Protein 7LJO (pdb70)

InterPro domains:
  IPR047805 Cyclic GMP-AMP synthase [NF041078] (6-287)
  IPR048445 Cyclic GMP-AMP synthase DncV-like, nucleotidyltransferase domain [PF21654] (49-127)

Foldseek 3Di:
DDFCQVLLVLLLVQFAQDPVVVVVQVVVVVVLQVLLQVLCVVPPVVWGKDKDWFDCVLLVQWTAFPVSETETEIEIETEAFDPDALLVQLVSSQVSNPPPPQWDWDRDFQWIWIGGVVHYIYTYWYWHHHDDDDLVTFIWTHGNPDGTDGDRRVVLSVVLVVLCVVPVCLSSLLNQVQLLCSLPPDLRFHSQQSSQLCSVQFDDDPPGSLVRNLNSLVSSLVVCVVPVWRARPPDPPRTSCPPPDPVSVVVHSVVSVQLNVLSVVLVVDPDVQSSQVSSCNRSHDSRHDD

Organism: Bacteroides fragilis (NCBI:txid817)

Radius of gyration: 20.42 Å; Cα contacts (8 Å, |Δi|>4): 469; chains: 1; bounding box: 42×39×62 Å

Structure (mmCIF, N/CA/C/O backbone):
data_7LJO
#
_entry.id   7LJO
#
_cell.length_a   63.373
_cell.length_b   69.610
_cell.length_c   92.396
_cell.angle_alpha   90.000
_cell.angle_beta   90.000
_cell.angle_gamma   90.000
#
_symmetry.space_group_name_H-M   'P 21 21 21'
#
loop_
_entity.id
_entity.type
_entity.pdbx_description
1 polymer CD-NTase
2 non-polymer "ADENOSINE-5'-DIPHOSPHATE"
3 non-polymer 'MAGNESIUM ION'
4 water water
#
loop_
_atom_site.group_PDB
_atom_site.id
_atom_site.type_symbol
_atom_site.label_atom_id
_atom_site.label_alt_id
_atom_site.label_comp_id
_atom_site.label_asym_id
_atom_site.label_entity_id
_atom_site.label_seq_id
_atom_site.pdbx_PDB_ins_code
_atom_site.Cartn_x
_atom_site.Cartn_y
_atom_site.Cartn_z
_atom_site.occupancy
_atom_site.B_iso_or_equiv
_atom_site.auth_seq_id
_atom_site.auth_comp_id
_atom_site.auth_asym_id
_atom_site.auth_atom_id
_atom_site.pdbx_PDB_model_num
ATOM 1 N N . MET A 1 2 ? 40.39039 39.38414 58.52830 1.000 35.53762 1 MET A N 1
ATOM 2 C CA . MET A 1 2 ? 40.38816 38.12073 57.79515 1.000 30.72441 1 MET A CA 1
ATOM 3 C C . MET A 1 2 ? 40.84651 38.33025 56.35697 1.000 33.64406 1 MET A C 1
ATOM 4 O O . MET A 1 2 ? 40.62763 39.39235 55.77845 1.000 32.70871 1 MET A O 1
ATOM 9 N N . ALA A 1 3 ? 41.47691 37.30725 55.78546 1.000 31.00620 2 ALA A N 1
ATOM 10 C CA . ALA A 1 3 ? 42.02165 37.41916 54.43910 1.000 27.50202 2 ALA A CA 1
ATOM 11 C C . ALA A 1 3 ? 40.90964 37.56636 53.40679 1.000 28.98972 2 ALA A C 1
ATOM 12 O O . ALA A 1 3 ? 39.87087 36.90446 53.48441 1.000 29.32437 2 ALA A O 1
ATOM 14 N N . ASN A 1 4 ? 41.14792 38.43728 52.42885 1.000 26.72079 3 ASN A N 1
ATOM 15 C CA . ASN A 1 4 ? 40.22034 38.73212 51.34015 1.000 25.67817 3 ASN A CA 1
ATOM 16 C C . ASN A 1 4 ? 40.85498 38.19449 50.06354 1.000 28.67598 3 ASN A C 1
ATOM 17 O O . ASN A 1 4 ? 41.88715 38.70389 49.61807 1.000 25.93385 3 ASN A O 1
ATOM 22 N N . LEU A 1 5 ? 40.24785 37.16261 49.47731 1.000 23.17661 4 LEU A N 1
ATOM 23 C CA . LEU A 1 5 ? 40.83096 36.49497 48.32002 1.000 23.43479 4 LEU A CA 1
ATOM 24 C C . LEU A 1 5 ? 40.08719 36.80255 47.02376 1.000 20.14125 4 LEU A C 1
ATOM 25 O O . LEU A 1 5 ? 40.20513 36.04669 46.05509 1.000 21.06840 4 LEU A O 1
ATOM 30 N N . ASP A 1 6 ? 39.33521 37.90654 46.97494 1.000 22.42279 5 ASP A N 1
ATOM 31 C CA . ASP A 1 6 ? 38.59103 38.22050 45.75755 1.000 23.65335 5 ASP A CA 1
ATOM 32 C C . ASP A 1 6 ? 39.52123 38.39016 44.56285 1.000 20.27361 5 ASP A C 1
ATOM 33 O O . ASP A 1 6 ? 39.23519 37.88724 43.47204 1.000 21.67830 5 ASP A O 1
ATOM 38 N N . THR A 1 7 ? 40.63892 39.09992 44.74686 1.000 22.03086 6 THR A N 1
ATOM 39 C CA . THR A 1 7 ? 41.57051 39.29448 43.63893 1.000 23.10997 6 THR A CA 1
ATOM 40 C C . THR A 1 7 ? 42.13116 37.96364 43.15281 1.000 22.47996 6 THR A C 1
ATOM 41 O O . THR A 1 7 ? 42.23528 37.73019 41.94189 1.000 22.67969 6 THR A O 1
ATOM 45 N N . GLN A 1 8 ? 42.49256 37.07718 44.08412 1.000 21.84849 7 GLN A N 1
ATOM 46 C CA . GLN A 1 8 ? 42.98182 35.75625 43.70082 1.00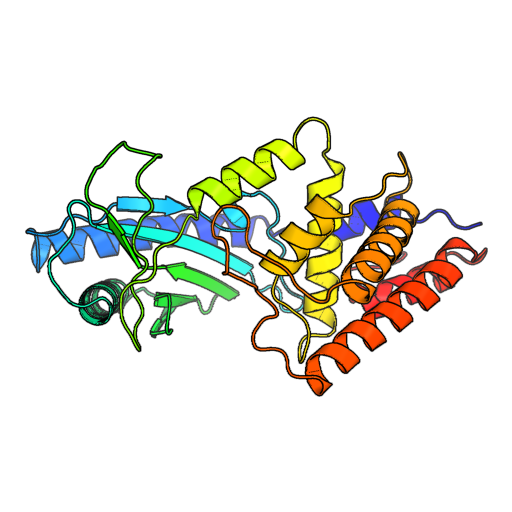0 22.09904 7 GLN A CA 1
ATOM 47 C C . GLN A 1 8 ? 41.92272 34.97782 42.92941 1.000 22.46079 7 GLN A C 1
ATOM 48 O O . GLN A 1 8 ? 42.24826 34.21680 42.01075 1.000 23.20908 7 GLN A O 1
ATOM 54 N N . PHE A 1 9 ? 40.64653 35.15404 43.28477 1.000 22.32109 8 PHE A N 1
ATOM 55 C CA . PHE A 1 9 ? 39.58505 34.48559 42.53839 1.000 20.04448 8 PHE A CA 1
ATOM 56 C C . PHE A 1 9 ? 39.44964 35.06272 41.13336 1.000 19.24472 8 PHE A C 1
ATOM 57 O O . PHE A 1 9 ? 39.23058 34.31824 40.17095 1.000 21.27310 8 PHE A O 1
ATOM 65 N N . GLN A 1 10 ? 39.57704 36.38573 40.99270 1.000 22.62576 9 GLN A N 1
ATOM 66 C CA . GLN A 1 10 ? 39.50648 36.98681 39.66313 1.000 20.13568 9 GLN A CA 1
ATOM 67 C C . GLN A 1 10 ? 40.65473 36.50963 38.78311 1.000 24.15780 9 GLN A C 1
ATOM 68 O O . GLN A 1 10 ? 40.45201 36.18797 37.60575 1.000 23.83042 9 GLN A O 1
ATOM 74 N N . GLU A 1 11 ? 41.87150 36.46894 39.33359 1.000 21.88710 10 GLU A N 1
ATOM 75 C CA . GLU A 1 11 ? 43.01574 35.98954 38.56393 1.000 27.74609 10 GLU A CA 1
ATOM 76 C C . GLU A 1 11 ? 42.85470 34.51911 38.20601 1.000 25.47174 10 GLU A C 1
ATOM 77 O O . GLU A 1 11 ? 43.19556 34.09998 37.09307 1.000 28.81170 10 GLU A O 1
ATOM 83 N N . PHE A 1 12 ? 42.34030 33.72380 39.14501 1.000 21.97130 11 PHE A N 1
ATOM 84 C CA . PHE A 1 12 ? 42.03539 32.32160 38.87662 1.000 24.25458 11 PHE A CA 1
ATOM 85 C C . PHE A 1 12 ? 41.05079 32.18780 37.72026 1.000 23.29353 11 PHE A C 1
ATOM 86 O O . PHE A 1 12 ? 41.25599 31.38204 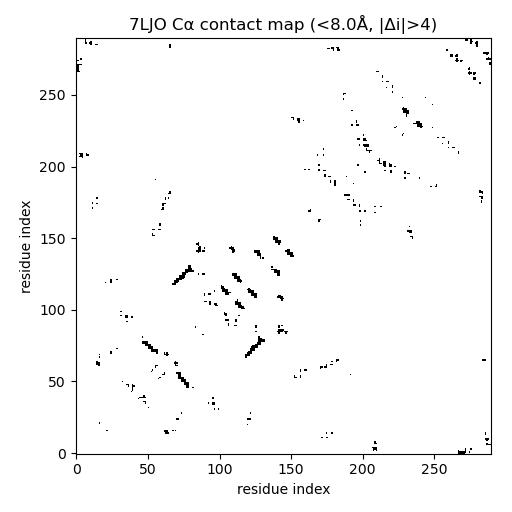36.80450 1.000 21.52502 11 PHE A O 1
ATOM 94 N N . TYR A 1 13 ? 39.98151 32.98987 37.73481 1.000 20.33090 12 TYR A N 1
ATOM 95 C CA . TYR A 1 13 ? 39.05130 33.00303 36.60935 1.000 21.07137 12 TYR A CA 1
ATOM 96 C C . TYR A 1 13 ? 39.77442 33.30794 35.30353 1.000 21.93909 12 TYR A C 1
ATOM 97 O O . TYR A 1 13 ? 39.51010 32.67595 34.27356 1.000 21.02127 12 TYR A O 1
ATOM 106 N N . GLY A 1 14 ? 40.70863 34.25960 35.33331 1.000 22.36950 13 GLY A N 1
ATOM 107 C CA . GLY A 1 14 ? 41.49126 34.54755 34.14206 1.000 23.24293 13 GLY A CA 1
ATOM 108 C C . GLY A 1 14 ? 42.31956 33.36138 33.68414 1.000 25.91439 13 GLY A C 1
ATOM 109 O O . GLY A 1 14 ? 42.38143 33.06205 32.48970 1.000 23.58555 13 GLY A O 1
ATOM 110 N N . GLU A 1 15 ? 42.95811 32.66116 34.62905 1.000 22.27221 14 GLU A N 1
ATOM 111 C CA . GLU A 1 15 ? 43.76698 31.49624 34.27601 1.000 24.12250 14 GLU A CA 1
ATOM 112 C C . GLU A 1 15 ? 42.92064 30.36243 33.70896 1.000 23.31676 14 GLU A C 1
ATOM 113 O O . GLU A 1 15 ? 43.43093 29.52789 32.95263 1.000 24.25094 14 GLU A O 1
ATOM 119 N N . LEU A 1 16 ? 41.63494 30.30567 34.06454 1.000 22.55114 15 LEU A N 1
ATOM 120 C CA . LEU A 1 16 ? 40.75828 29.25550 33.55751 1.000 23.99482 15 LEU A CA 1
ATOM 121 C C . LEU A 1 16 ? 40.35071 29.46769 32.10592 1.000 23.14333 15 LEU A C 1
ATOM 122 O O . LEU A 1 16 ? 39.82452 28.53499 31.49077 1.000 22.70892 15 LEU A O 1
ATOM 127 N N . GLN A 1 17 ? 40.56281 30.65835 31.55276 1.000 21.82150 16 GLN A N 1
ATOM 128 C CA . GLN A 1 17 ? 40.14816 30.93290 30.18550 1.000 21.79613 16 GLN A CA 1
ATOM 129 C C . GLN A 1 17 ? 41.03116 30.19212 29.18845 1.000 26.25028 16 GLN A C 1
ATOM 130 O O . GLN A 1 17 ? 42.21962 29.96104 29.42640 1.000 24.67764 16 GLN A O 1
ATOM 136 N N . ILE A 1 18 ? 40.42500 29.81148 28.06036 1.000 25.03646 17 ILE A N 1
ATOM 137 C CA . ILE A 1 18 ? 41.19116 29.27579 26.94291 1.000 26.07983 17 ILE A CA 1
ATOM 138 C C . ILE A 1 18 ? 42.20027 30.31741 26.48351 1.000 28.31122 17 ILE A C 1
ATOM 139 O O . ILE A 1 18 ? 41.89579 31.51490 26.41362 1.000 32.95183 17 ILE A O 1
ATOM 144 N N . THR A 1 19 ? 43.41600 29.86846 26.17779 1.000 32.99301 18 THR A N 1
ATOM 145 C CA . THR A 1 19 ? 44.45190 30.78699 25.72901 1.000 34.16636 18 THR A CA 1
ATOM 146 C C . THR A 1 19 ? 44.12221 31.33024 24.33932 1.000 33.79355 18 THR A C 1
ATOM 147 O O . THR A 1 19 ? 43.32604 30.75551 23.59127 1.000 30.35789 18 THR A O 1
ATOM 151 N N . VAL A 1 20 ? 44.74258 32.46829 24.00643 1.000 31.76875 19 VAL A N 1
ATOM 152 C CA . VAL A 1 20 ? 44.51263 33.10535 22.70881 1.000 39.63170 19 VAL A CA 1
ATOM 153 C C . VAL A 1 20 ? 44.77368 32.12047 21.57960 1.000 31.16435 19 VAL A C 1
ATOM 154 O O . VAL A 1 20 ? 43.96697 31.97562 20.65303 1.000 35.46337 19 VAL A O 1
ATOM 158 N N . THR A 1 21 ? 45.91534 31.43433 21.64344 1.000 41.43348 20 THR A N 1
ATOM 159 C CA . THR A 1 21 ? 46.31442 30.53648 20.56654 1.000 40.79019 20 THR A CA 1
ATOM 160 C C . THR A 1 21 ? 45.31129 29.40266 20.38948 1.000 35.39851 20 THR A C 1
ATOM 161 O O . THR A 1 21 ? 44.91106 29.08273 19.26363 1.000 33.94791 20 THR A O 1
ATOM 165 N N . LYS A 1 22 ? 44.88627 28.78423 21.49254 1.000 37.25351 21 LYS A N 1
ATOM 166 C CA . LYS A 1 22 ? 43.98818 27.63938 21.37896 1.000 36.28159 21 LYS A CA 1
ATOM 167 C C . LYS A 1 22 ? 42.59470 28.06130 20.93331 1.000 39.88670 21 LYS A C 1
ATOM 168 O O . LYS A 1 22 ? 41.93222 27.32973 20.18833 1.000 34.76371 21 LYS A O 1
ATOM 174 N N . LYS A 1 23 ? 42.12875 29.23292 21.37344 1.000 26.49086 22 LYS A N 1
ATOM 175 C CA . LYS A 1 23 ? 40.80301 29.68100 20.95919 1.000 28.97024 22 LYS A CA 1
ATOM 176 C C . LYS A 1 23 ? 40.75647 29.94772 19.46026 1.000 34.91600 22 LYS A C 1
ATOM 177 O O . LYS A 1 23 ? 39.76779 29.61680 18.79540 1.000 32.09689 22 LYS A O 1
ATOM 183 N N . GLN A 1 24 ? 41.81955 30.53595 18.90844 1.000 35.32527 23 GLN A N 1
ATOM 184 C CA . GLN A 1 24 ? 41.88089 30.73785 17.46525 1.000 34.50718 23 GLN A CA 1
ATOM 185 C C . GLN A 1 24 ? 41.93014 29.40593 16.72611 1.000 32.04427 23 GLN A C 1
ATOM 186 O O . GLN A 1 24 ? 41.26232 29.23578 15.70005 1.000 33.18806 23 GLN A O 1
ATOM 192 N N . ALA A 1 25 ? 42.70826 28.44717 17.23765 1.000 31.52249 24 ALA A N 1
ATOM 193 C CA . ALA A 1 25 ? 42.78815 27.13724 16.59803 1.000 33.11622 24 ALA A CA 1
ATOM 194 C C . ALA A 1 25 ? 41.45475 26.40528 16.67116 1.000 31.07904 24 ALA A C 1
ATOM 195 O O . ALA A 1 25 ? 41.04062 25.75525 15.70335 1.000 31.12120 24 ALA A O 1
ATOM 197 N N . LEU A 1 26 ? 40.77605 26.49106 17.81787 1.000 27.28879 25 LEU A N 1
ATOM 198 C CA . LEU A 1 26 ? 39.45282 25.88971 17.96121 1.000 31.50759 25 LEU A CA 1
ATOM 199 C C . LEU A 1 26 ? 38.48857 26.43508 16.91551 1.000 35.03119 25 LEU A C 1
ATOM 200 O O . LEU A 1 26 ? 37.79751 25.67277 16.22982 1.000 31.67471 25 LEU A O 1
ATOM 205 N N . ILE A 1 27 ? 38.43055 27.76212 16.78264 1.000 29.24529 26 ILE A N 1
ATOM 206 C CA . ILE A 1 27 ? 37.47624 28.38387 15.87075 1.000 28.79311 26 ILE A CA 1
ATOM 207 C C . ILE A 1 27 ? 37.81603 28.05113 14.42383 1.000 30.51872 26 ILE A C 1
ATOM 208 O O . ILE A 1 27 ? 36.92849 27.73376 13.62187 1.000 33.50552 26 ILE A O 1
ATOM 213 N N . THR A 1 28 ? 39.09905 28.12738 14.06295 1.000 31.82657 27 THR A N 1
ATOM 214 C CA . THR A 1 28 ? 39.51011 27.75781 12.71200 1.000 29.31667 27 THR A CA 1
ATOM 215 C C . THR A 1 28 ? 39.13851 26.31164 12.40790 1.000 31.21072 27 THR A C 1
ATOM 216 O O . THR A 1 28 ? 38.58239 26.00920 11.34514 1.000 30.55352 27 THR A O 1
ATOM 220 N N . SER A 1 29 ? 39.42720 25.40394 13.34239 1.000 31.76232 28 SER A N 1
ATOM 221 C CA . SER A 1 29 ? 39.10665 23.99674 13.12888 1.000 28.63964 28 SER A CA 1
ATOM 222 C C . SER A 1 29 ? 37.60433 23.78097 13.01209 1.000 36.09089 28 SER A C 1
ATOM 223 O O . SER A 1 29 ? 37.14885 22.96207 12.20477 1.000 30.81148 28 SER A O 1
ATOM 226 N N . HIS A 1 30 ? 36.81499 24.50626 13.80671 1.000 26.69996 29 HIS A N 1
ATOM 227 C CA . HIS A 1 30 ? 35.37023 24.31182 13.75905 1.000 29.68948 29 HIS A CA 1
ATOM 228 C C . HIS A 1 30 ? 34.79599 24.80823 12.43616 1.000 35.31262 29 HIS A C 1
ATOM 229 O O . HIS A 1 30 ? 33.84981 24.21643 11.90277 1.000 30.47224 29 HIS A O 1
ATOM 236 N N . ASN A 1 31 ? 35.38692 25.85954 11.86409 1.000 32.59524 30 ASN A N 1
ATOM 237 C CA . ASN A 1 31 ? 34.98220 26.28970 10.52938 1.000 31.39222 30 ASN A CA 1
ATOM 238 C C . ASN A 1 31 ? 35.39498 25.27302 9.47156 1.000 33.14653 30 ASN A C 1
ATOM 239 O O . ASN A 1 31 ? 34.63573 25.00402 8.53247 1.000 36.56557 30 ASN A O 1
ATOM 244 N N . ASN A 1 32 ? 36.59206 24.69486 9.60537 1.000 33.71438 31 ASN A N 1
ATOM 245 C CA . ASN A 1 32 ? 37.02972 23.68428 8.64667 1.000 33.96799 31 ASN A CA 1
ATOM 246 C C . ASN A 1 32 ? 36.15071 22.44019 8.71502 1.000 31.69637 31 ASN A C 1
ATOM 247 O O . ASN A 1 32 ? 35.82808 21.84200 7.68068 1.000 33.68725 31 ASN A O 1
ATOM 252 N N . LEU A 1 33 ? 35.75450 22.03335 9.92539 1.000 32.21921 32 LEU A N 1
ATOM 253 C CA . LEU A 1 33 ? 34.87825 20.87366 10.06376 1.000 30.42533 32 LEU A CA 1
ATOM 254 C C . LEU A 1 33 ? 33.54091 21.10752 9.37620 1.000 32.35937 32 LEU A C 1
ATOM 255 O O . LEU A 1 33 ? 33.01907 20.21487 8.69737 1.000 28.63677 32 LEU A O 1
ATOM 260 N N . ARG A 1 34 ? 32.96668 22.30049 9.54938 1.000 28.79704 33 ARG A N 1
ATOM 261 C CA . ARG A 1 34 ? 31.69429 22.61189 8.90642 1.000 32.83257 33 ARG A CA 1
ATOM 262 C C . ARG A 1 34 ? 31.79857 22.47439 7.39349 1.000 29.22876 33 ARG A C 1
ATOM 263 O O . ARG A 1 34 ? 30.96097 21.82476 6.75784 1.000 30.79106 33 ARG A O 1
ATOM 271 N N . THR A 1 35 ? 32.83332 23.07267 6.80032 1.000 31.88591 34 THR A N 1
ATOM 272 C CA . THR A 1 35 ? 33.00467 22.99344 5.35282 1.000 32.12391 34 THR A CA 1
ATOM 273 C C . THR A 1 35 ? 33.23811 21.55608 4.90445 1.000 32.51922 34 THR A C 1
ATOM 274 O O . THR A 1 35 ? 32.72634 21.12956 3.86196 1.000 32.80901 34 THR A O 1
ATOM 278 N N . LYS A 1 36 ? 33.99927 20.79066 5.68818 1.000 32.25402 35 LYS A N 1
ATOM 279 C CA . LYS A 1 36 ? 34.25868 19.39725 5.34420 1.000 28.96779 35 LYS A CA 1
ATOM 280 C C . LYS A 1 36 ? 32.96888 18.58423 5.34040 1.000 28.97531 35 LYS A C 1
ATOM 281 O O . LYS A 1 36 ? 32.74332 17.76296 4.44262 1.000 32.60355 35 LYS A O 1
ATOM 287 N N . ILE A 1 37 ? 32.10147 18.81403 6.32721 1.000 26.89663 36 ILE A N 1
ATOM 288 C CA . ILE A 1 37 ? 30.83360 18.09552 6.39052 1.000 26.21439 36 ILE A CA 1
ATOM 289 C C . ILE A 1 37 ? 29.90696 18.54740 5.26759 1.000 27.48416 36 ILE A C 1
ATOM 290 O O . ILE A 1 37 ? 29.24207 17.72622 4.62533 1.000 26.58043 36 ILE A O 1
ATOM 295 N N . GLN A 1 38 ? 29.85297 19.85605 5.00713 1.000 28.39039 37 GLN A N 1
ATOM 296 C CA . GLN A 1 38 ? 29.01168 20.36516 3.92735 1.000 25.33743 37 GLN A CA 1
ATOM 297 C C . GLN A 1 38 ? 29.42697 19.77680 2.58318 1.000 30.53192 37 GLN A C 1
ATOM 298 O O . GLN A 1 38 ? 28.57933 19.34986 1.78970 1.000 33.08335 37 GLN A O 1
ATOM 304 N N . LYS A 1 39 ? 30.73457 19.73210 2.31648 1.000 31.36128 38 LYS A N 1
ATOM 305 C CA . LYS A 1 39 ? 31.21358 19.17377 1.05553 1.000 31.80643 38 LYS A CA 1
ATOM 306 C C . LYS A 1 39 ? 30.92054 17.68263 0.95984 1.000 33.92792 38 LYS A C 1
ATOM 307 O O . LYS A 1 39 ? 30.61095 17.17285 -0.12422 1.000 32.59501 38 LYS A O 1
ATOM 313 N N . TYR A 1 40 ? 31.01835 16.96389 2.08197 1.000 29.35928 39 TYR A N 1
ATOM 314 C CA . TYR A 1 40 ? 30.77685 15.52489 2.05755 1.000 30.98206 39 TYR A CA 1
ATOM 315 C C . TYR A 1 40 ? 29.33850 15.21429 1.67212 1.000 29.12053 39 TYR A C 1
ATOM 316 O O . TYR A 1 40 ? 29.08337 14.29936 0.88057 1.000 29.74158 39 TYR A O 1
ATOM 3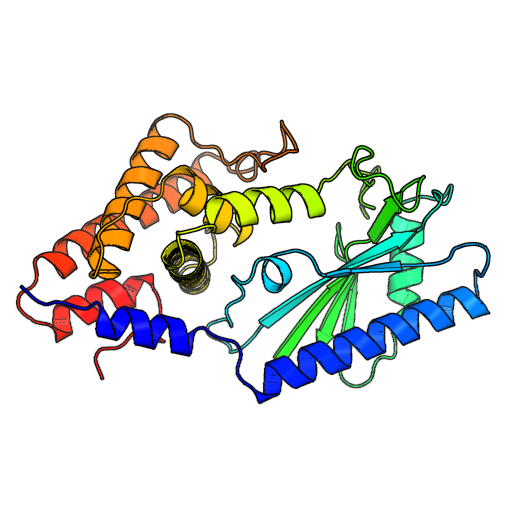25 N N . PHE A 1 41 ? 28.38107 15.95324 2.23353 1.000 28.30589 40 PHE A N 1
ATOM 326 C CA . PHE A 1 41 ? 26.98544 15.68200 1.91227 1.000 29.20871 40 PHE A CA 1
ATOM 327 C C . PHE A 1 41 ? 26.63700 16.16914 0.51221 1.000 28.39991 40 PHE A C 1
ATOM 328 O O . PHE A 1 41 ? 25.87370 15.51258 -0.20148 1.000 28.93442 40 PHE A O 1
ATOM 336 N N . ALA A 1 42 ? 27.20490 17.29945 0.08916 1.000 31.18592 41 ALA A N 1
ATOM 337 C CA . ALA A 1 42 ? 26.99001 17.75146 -1.28184 1.000 32.41683 41 ALA A CA 1
ATOM 338 C C . ALA A 1 42 ? 27.43964 16.69580 -2.28520 1.000 31.75909 41 ALA A C 1
ATOM 339 O O . ALA A 1 42 ? 26.79596 16.49893 -3.32358 1.000 35.71391 41 ALA A O 1
ATOM 341 N N . LYS A 1 43 ? 28.52703 15.98559 -1.97840 1.000 29.84977 42 LYS A N 1
ATOM 342 C CA . LYS A 1 43 ? 29.07263 15.00500 -2.91010 1.000 36.92975 42 LYS A CA 1
ATOM 343 C C . LYS A 1 43 ? 28.35541 13.66136 -2.82010 1.000 36.81088 42 LYS A C 1
ATOM 344 O O . LYS A 1 43 ? 28.05107 13.04927 -3.85039 1.000 33.15061 42 LYS A O 1
ATOM 350 N N . ASN A 1 44 ? 28.06750 13.19231 -1.60650 1.000 27.93183 43 ASN A N 1
ATOM 351 C CA . ASN A 1 44 ? 27.66549 11.80795 -1.38811 1.000 29.23827 43 ASN A CA 1
ATOM 352 C C . ASN A 1 44 ? 26.19745 11.62016 -1.04429 1.000 29.13206 43 ASN A C 1
ATOM 353 O O . ASN A 1 44 ? 25.63710 10.57293 -1.37068 1.000 32.73931 43 ASN A O 1
ATOM 358 N N . HIS A 1 45 ? 25.56222 12.58707 -0.38090 1.000 26.87915 44 HIS A N 1
ATOM 359 C CA . HIS A 1 45 ? 24.13931 12.49644 -0.04493 1.000 26.15752 44 HIS A CA 1
ATOM 360 C C . HIS A 1 45 ? 23.52543 13.88806 -0.08891 1.000 28.83438 44 HIS A C 1
ATOM 361 O O . HIS A 1 45 ? 23.10813 14.43906 0.93639 1.000 28.72640 44 HIS A O 1
ATOM 368 N N . PRO A 1 46 ? 23.45370 14.49278 -1.28128 1.000 28.00977 45 PRO A N 1
ATOM 369 C CA . PRO A 1 46 ? 22.92783 15.86486 -1.38097 1.000 30.31756 45 PRO A CA 1
ATOM 370 C C . PRO A 1 46 ? 21.45875 15.98104 -1.02343 1.000 34.53910 45 PRO A C 1
ATOM 371 O O . PRO A 1 46 ? 20.95801 17.10750 -0.90296 1.000 35.78722 45 PRO A O 1
ATOM 375 N N . GLU A 1 47 ? 20.75553 14.85912 -0.85209 1.000 31.77025 46 GLU A N 1
ATOM 376 C CA . GLU A 1 47 ? 19.37036 14.90215 -0.40471 1.000 35.61882 46 GLU A CA 1
ATOM 377 C C . GLU A 1 47 ? 19.24267 15.40855 1.02747 1.000 34.21510 46 GLU A C 1
ATOM 378 O O . GLU A 1 47 ? 18.13713 15.76547 1.44739 1.000 35.08242 46 GLU A O 1
ATOM 384 N N . TYR A 1 48 ? 20.34040 15.44332 1.78286 1.000 31.68457 47 TYR A N 1
ATOM 385 C CA . TYR A 1 48 ? 20.35871 15.95211 3.14933 1.000 31.17117 47 TYR A CA 1
ATOM 386 C C . TYR A 1 48 ? 21.34367 17.10830 3.22952 1.000 34.50212 47 TYR A C 1
ATOM 387 O O . TYR A 1 48 ? 22.48254 16.99005 2.76645 1.000 35.07913 47 TYR A O 1
ATOM 396 N N . VAL A 1 49 ? 20.90933 18.21803 3.81601 1.000 31.33176 48 VAL A N 1
ATOM 397 C CA . VAL A 1 49 ? 21.71816 19.42303 3.92418 1.000 30.15159 48 VAL A CA 1
ATOM 398 C C . VAL A 1 49 ? 21.97333 19.69244 5.40258 1.000 34.94358 48 VAL A C 1
ATOM 399 O O . VAL A 1 49 ? 21.02583 19.91503 6.16085 1.000 34.71774 48 VAL A O 1
ATOM 403 N N . PRO A 1 50 ? 23.22326 19.67838 5.85859 1.000 32.16486 49 PRO A N 1
ATOM 404 C CA . PRO A 1 50 ? 23.49850 19.97218 7.26913 1.000 29.10192 49 PRO A CA 1
ATOM 405 C C . PRO A 1 50 ? 23.62336 21.46590 7.53647 1.000 33.14419 49 PRO A C 1
ATOM 406 O O . PRO A 1 50 ? 24.12536 22.23055 6.70956 1.000 29.73881 49 PRO A O 1
ATOM 410 N N . SER A 1 51 ? 23.15075 21.87525 8.71237 1.000 28.25827 50 SER A N 1
ATOM 411 C CA . SER A 1 51 ? 23.33342 23.22777 9.22061 1.000 28.58064 50 SER A CA 1
ATOM 412 C C . SER A 1 51 ? 23.86486 23.13866 10.64493 1.000 29.59227 50 SER A C 1
ATOM 413 O O . SER A 1 51 ? 23.77795 22.09303 11.29255 1.000 27.91997 50 SER A O 1
ATOM 416 N N . PHE A 1 52 ? 24.42257 24.24301 11.13784 1.000 25.52468 51 PHE A N 1
ATOM 417 C CA . PHE A 1 52 ? 25.22213 24.19129 12.35273 1.000 24.90462 51 PHE A CA 1
ATOM 418 C C . PHE A 1 52 ? 24.82828 25.28413 13.33690 1.000 24.19096 51 PHE A C 1
ATOM 419 O O . PHE A 1 52 ? 24.37215 26.36481 12.95369 1.000 28.42079 51 PHE A O 1
ATOM 427 N N . TYR A 1 53 ? 25.03479 24.98433 14.61891 1.000 27.00524 52 TYR A N 1
ATOM 428 C CA . TYR A 1 53 ? 24.71448 25.89552 15.71289 1.000 31.21275 52 TYR A CA 1
ATOM 429 C C . TYR A 1 53 ? 25.63943 25.57894 16.87648 1.000 30.59257 52 TYR A C 1
ATOM 430 O O . TYR A 1 53 ? 25.58460 24.47532 17.42680 1.000 27.92022 52 TYR A O 1
ATOM 439 N N . ILE A 1 54 ? 26.49471 26.53297 17.24143 1.000 26.88995 53 ILE A N 1
ATOM 440 C CA . ILE A 1 54 ? 27.34385 26.34910 18.41074 1.000 27.33594 53 ILE A CA 1
ATOM 441 C C . ILE A 1 54 ? 26.47085 26.33124 19.65745 1.000 26.81168 53 ILE A C 1
ATOM 442 O O . ILE A 1 54 ? 25.59495 27.18734 19.83435 1.000 28.63941 53 ILE A O 1
ATOM 447 N N . GLN A 1 55 ? 26.69343 25.34040 20.51986 1.000 26.73546 54 GLN A N 1
ATOM 448 C CA . GLN A 1 55 ? 25.88223 25.15578 21.71795 1.000 26.50562 54 GLN A CA 1
ATOM 449 C C . GLN A 1 55 ? 26.77404 24.96547 22.93713 1.000 23.83534 54 GLN A C 1
ATOM 450 O O . GLN A 1 55 ? 27.99098 25.16267 22.86197 1.000 26.13335 54 GLN A O 1
ATOM 456 N N . GLY A 1 56 ? 26.18108 24.56827 24.05925 1.000 22.80798 55 GLY A N 1
ATOM 457 C CA . GLY A 1 56 ? 26.98571 24.22285 25.21237 1.000 24.56161 55 GLY A CA 1
ATOM 458 C C . GLY A 1 56 ? 27.71225 25.40911 25.82873 1.000 27.93157 55 GLY A C 1
ATOM 459 O O . GLY A 1 56 ? 27.33301 26.57281 25.66767 1.000 25.60691 55 GLY A O 1
ATOM 460 N N . SER A 1 57 ? 28.80011 25.08193 26.53531 1.000 24.42039 56 SER A N 1
ATOM 461 C CA . SER A 1 57 ? 29.50034 26.07684 27.34344 1.000 26.35219 56 SER A CA 1
ATOM 462 C C . SER A 1 57 ? 30.08300 27.19591 26.49148 1.000 25.84842 56 SER A C 1
ATOM 463 O O . SER A 1 57 ? 30.13123 28.35256 26.92822 1.000 28.43264 56 SER A O 1
ATOM 466 N N . TYR A 1 58 ? 30.55217 26.87300 25.28143 1.000 26.82369 57 TYR A N 1
ATOM 467 C CA . TYR A 1 58 ? 31.13915 27.90573 24.43408 1.000 26.51854 57 TYR A CA 1
ATOM 468 C C . TYR A 1 58 ? 30.10187 28.95164 24.05122 1.000 25.72310 57 TYR A C 1
ATOM 469 O O . TYR A 1 58 ? 30.39073 30.15529 24.04872 1.000 26.69351 57 TYR A O 1
ATOM 478 N N . LYS A 1 59 ? 28.88260 28.51224 23.73633 1.000 22.36377 58 LYS A N 1
ATOM 479 C CA . LYS A 1 59 ? 27.81450 29.45343 23.42274 1.000 22.36427 58 LYS A CA 1
ATOM 480 C C . LYS A 1 59 ? 27.34688 30.19346 24.66998 1.000 23.60179 58 LYS A C 1
ATOM 481 O O . LYS A 1 59 ? 27.01176 31.38246 24.60486 1.000 22.94322 58 LYS A O 1
ATOM 487 N N . MET A 1 60 ? 27.32059 29.50815 25.81409 1.000 22.27159 59 MET A N 1
ATOM 488 C CA . MET A 1 60 ? 26.88469 30.10560 27.07037 1.000 21.05164 59 MET A CA 1
ATOM 489 C C . MET A 1 60 ? 27.94252 30.99945 27.70322 1.000 26.13206 59 MET A C 1
ATOM 490 O O . MET A 1 60 ? 27.61989 31.74727 28.63270 1.000 26.33268 59 MET A O 1
ATOM 495 N N . GLY A 1 61 ? 29.18291 30.94992 27.22377 1.000 22.79783 60 GLY A N 1
ATOM 496 C CA . GLY A 1 61 ? 30.23108 31.78252 27.77950 1.000 26.43904 60 GLY A CA 1
ATOM 497 C C . GLY A 1 61 ? 30.82655 31.28124 29.07547 1.000 27.39809 60 GLY A C 1
ATOM 498 O O . GLY A 1 61 ? 31.30506 32.08849 29.87909 1.000 27.64603 60 GLY A O 1
ATOM 499 N N . THR A 1 62 ? 30.82011 29.96536 29.30334 1.000 22.56652 61 THR A N 1
ATOM 500 C CA . THR A 1 62 ? 31.32882 29.38316 30.54106 1.000 25.22320 61 THR A CA 1
ATOM 501 C C . THR A 1 62 ? 32.43888 28.36736 30.29828 1.000 23.01166 61 THR A C 1
ATOM 502 O O . THR A 1 62 ? 32.73041 27.55751 31.18319 1.000 27.00888 61 THR A O 1
ATOM 506 N N . THR A 1 63 ? 33.06354 28.38380 29.12469 1.000 26.21901 62 THR A N 1
ATOM 507 C CA . THR A 1 63 ? 34.10548 27.40602 28.84069 1.000 26.39058 62 THR A CA 1
ATOM 508 C C . THR A 1 63 ? 35.34403 27.67942 29.68406 1.000 24.37660 62 THR A C 1
ATOM 509 O O . THR A 1 63 ? 35.75172 28.82990 29.86112 1.000 22.40956 62 THR A O 1
ATOM 513 N N . ILE A 1 64 ? 35.93478 26.60889 30.21753 1.000 24.21420 63 ILE A N 1
ATOM 514 C CA . ILE A 1 64 ? 37.24436 26.66980 30.84840 1.000 23.70670 63 ILE A CA 1
ATOM 515 C C . ILE A 1 64 ? 38.15021 25.66251 30.15579 1.000 24.69308 63 ILE A C 1
ATOM 516 O O . ILE A 1 64 ? 37.69363 24.69347 29.54535 1.000 26.32415 63 ILE A O 1
ATOM 521 N N . ARG A 1 65 ? 39.45012 25.91502 30.23863 1.000 20.84344 64 ARG A N 1
ATOM 522 C CA . ARG A 1 65 ? 40.40827 24.87465 29.90946 1.000 21.60240 64 ARG A CA 1
ATOM 523 C C . ARG A 1 65 ? 40.61822 23.98050 31.12628 1.000 23.71165 64 ARG A C 1
ATOM 524 O O . ARG A 1 65 ? 40.39484 24.38627 32.26925 1.000 23.10089 64 ARG A O 1
ATOM 532 N N . THR A 1 66 ? 41.02434 22.74232 30.87046 1.000 23.50808 65 THR A N 1
ATOM 533 C CA . THR A 1 66 ? 41.24407 21.79472 31.95095 1.000 24.99020 65 THR A CA 1
ATOM 534 C C . THR A 1 66 ? 42.66147 21.92981 32.49998 1.000 26.22889 65 THR A C 1
ATOM 535 O O . THR A 1 66 ? 43.49892 22.66336 31.96911 1.000 26.51517 65 THR A O 1
ATOM 539 N N . ARG A 1 67 ? 42.92829 21.19008 33.57967 1.000 22.44224 66 ARG A N 1
ATOM 540 C CA . ARG A 1 67 ? 44.25824 21.18824 34.17895 1.000 24.04888 66 ARG A CA 1
ATOM 541 C C . ARG A 1 67 ? 45.32881 20.70951 33.20338 1.000 32.69964 66 ARG A C 1
ATOM 542 O O . ARG A 1 67 ? 46.51189 21.00687 33.40412 1.000 32.60106 66 ARG A O 1
ATOM 550 N N . ASP A 1 68 ? 44.94078 19.98747 32.15171 1.000 32.06830 67 ASP A N 1
ATOM 551 C CA . ASP A 1 68 ? 45.85008 19.54725 31.10132 1.000 37.58368 67 ASP A CA 1
ATOM 552 C C . ASP A 1 68 ? 45.86913 20.48889 29.90447 1.000 37.07212 67 ASP A C 1
ATOM 553 O O . ASP A 1 68 ? 46.41376 20.12331 28.85713 1.000 39.14151 67 ASP A O 1
ATOM 558 N N . ASP A 1 69 ? 45.26735 21.67268 30.02887 1.000 31.04797 68 ASP A N 1
ATOM 559 C CA . ASP A 1 69 ? 45.14800 22.65531 28.95402 1.000 32.31910 68 ASP A CA 1
ATOM 560 C C . ASP A 1 69 ? 44.25462 22.17176 27.81311 1.000 39.42518 68 ASP A C 1
ATOM 561 O O . ASP A 1 69 ? 44.30851 22.71670 26.70557 1.000 35.00780 68 ASP A O 1
ATOM 566 N N . GLU A 1 70 ? 43.42212 21.16212 28.05704 1.000 29.72494 69 GLU A N 1
ATOM 567 C CA . GLU A 1 70 ? 42.43684 20.73986 27.07285 1.000 30.64108 69 GLU A CA 1
ATOM 568 C C . GLU A 1 70 ? 41.21840 21.65706 27.12476 1.000 28.41629 69 GLU A C 1
ATOM 569 O O . GLU A 1 70 ? 40.84809 22.17525 28.18122 1.000 26.15686 69 GLU A O 1
ATOM 575 N N . CYS A 1 71 ? 40.59641 21.86104 25.96635 1.000 26.72464 70 CYS A N 1
ATOM 576 C CA . CYS A 1 71 ? 39.37424 22.64766 25.88429 1.000 28.23283 70 CYS A CA 1
ATOM 577 C C . CYS A 1 71 ? 38.54895 22.11844 24.72490 1.000 29.98112 70 CYS A C 1
ATOM 578 O O . CYS A 1 71 ? 39.02087 21.31058 23.92244 1.000 27.61805 70 CYS A O 1
ATOM 581 N N . ASP A 1 72 ? 37.30303 22.57399 24.63663 1.000 27.38126 71 ASP A N 1
ATOM 582 C CA . ASP A 1 72 ? 36.44432 22.04493 23.58899 1.000 27.64103 71 ASP A CA 1
ATOM 583 C C . ASP A 1 72 ? 35.34831 23.03524 23.23256 1.000 33.33567 71 ASP A C 1
ATOM 584 O O . ASP A 1 72 ? 35.13459 24.04713 23.90451 1.000 25.56990 71 ASP A O 1
ATOM 589 N N . LEU A 1 73 ? 34.64623 22.69827 22.15606 1.000 25.67121 72 LEU A N 1
ATOM 590 C CA . LEU A 1 73 ? 33.52000 23.44261 21.62334 1.000 26.28760 72 LEU A CA 1
ATOM 591 C C . LEU A 1 73 ? 32.48645 22.42715 21.16055 1.000 26.39725 72 LEU A C 1
ATOM 592 O O . LEU A 1 73 ? 32.84473 21.40698 20.56601 1.000 25.89617 72 LEU A O 1
ATOM 597 N N . ASP A 1 74 ? 31.21609 22.68558 21.45972 1.000 22.38808 73 ASP A N 1
ATOM 598 C CA . ASP A 1 74 ? 30.11646 21.85044 20.98657 1.000 25.24812 73 ASP A CA 1
ATOM 599 C C . ASP A 1 74 ? 29.46575 22.55098 19.80243 1.000 24.83604 73 ASP A C 1
ATOM 600 O O . ASP A 1 74 ? 28.99463 23.68472 19.93470 1.000 24.38321 73 ASP A O 1
ATOM 605 N N . ASP A 1 75 ? 29.44231 21.88159 18.65147 1.000 24.34129 74 ASP A N 1
ATOM 606 C CA . ASP A 1 75 ? 28.86460 22.42859 17.42816 1.000 25.77216 74 ASP A CA 1
ATOM 607 C C . ASP A 1 75 ? 27.78959 21.46287 16.94923 1.000 25.12183 74 ASP A C 1
ATOM 608 O O . ASP A 1 75 ? 28.10606 20.38557 16.43731 1.000 24.70292 74 ASP A O 1
ATOM 613 N N . GLY A 1 76 ? 26.52619 21.84038 17.12025 1.000 24.46094 75 GLY A N 1
ATOM 614 C CA . GLY A 1 76 ? 25.44119 20.96181 16.71455 1.000 24.95762 75 GLY A CA 1
ATOM 615 C C . GLY A 1 76 ? 25.30158 20.90656 15.20251 1.000 26.18322 75 GLY A C 1
ATOM 616 O O . GLY A 1 76 ? 25.37818 21.92166 14.51077 1.000 25.42188 75 GLY A O 1
ATOM 617 N N . CYS A 1 77 ? 25.09154 19.69663 14.68713 1.000 24.64779 76 CYS A N 1
ATOM 618 C CA . CYS A 1 77 ? 24.94413 19.44878 13.25498 1.000 23.54806 76 CYS A CA 1
ATOM 619 C C . CYS A 1 77 ? 23.51189 18.99555 12.99583 1.000 24.93624 76 CYS A C 1
ATOM 620 O O . CYS A 1 77 ? 23.12891 17.88709 13.38559 1.000 25.64545 76 CYS A O 1
ATOM 623 N N . TYR A 1 78 ? 22.72908 19.84864 12.33735 1.000 25.40748 77 TYR A N 1
ATOM 624 C CA . TYR A 1 78 ? 21.29715 19.64472 12.16026 1.000 25.90645 77 TYR A CA 1
ATOM 625 C C . TYR A 1 78 ? 20.98190 19.28790 10.71650 1.000 31.71038 77 TYR A C 1
ATOM 626 O O . TYR A 1 78 ? 21.55492 19.86200 9.78686 1.000 27.49427 77 TYR A O 1
ATOM 635 N N . PHE A 1 79 ? 20.04797 18.35963 10.53458 1.000 24.96384 78 PHE A N 1
ATOM 636 C CA . PHE A 1 79 ? 19.52039 18.02647 9.21832 1.000 32.89466 78 PHE A CA 1
ATOM 637 C C . PHE A 1 79 ? 18.03958 18.37994 9.17985 1.000 32.84163 78 PHE A C 1
ATOM 638 O O . PHE A 1 79 ? 17.24234 17.82182 9.94239 1.000 28.84823 78 PHE A O 1
ATOM 646 N N . ILE A 1 80 ? 17.68605 19.31676 8.30499 1.000 31.22531 79 ILE A N 1
ATOM 647 C CA . ILE A 1 80 ? 16.32794 19.84145 8.18389 1.000 33.80986 79 ILE A CA 1
ATOM 648 C C . ILE A 1 80 ? 15.94189 19.80565 6.70983 1.000 32.68159 79 ILE A C 1
ATOM 649 O O . ILE A 1 80 ? 16.70639 20.29829 5.86827 1.000 36.03061 79 ILE A O 1
ATOM 654 N N . PRO A 1 81 ? 14.78825 19.22191 6.33784 1.000 38.55654 80 PRO A N 1
ATOM 655 C CA . PRO A 1 81 ? 13.84100 18.52885 7.21843 1.000 34.03836 80 PRO A CA 1
ATOM 656 C C . PRO A 1 81 ? 14.38028 17.18158 7.68844 1.000 33.76456 80 PRO A C 1
ATOM 657 O O . PRO A 1 81 ? 15.53316 16.86439 7.40116 1.000 36.19561 80 PRO A O 1
ATOM 661 N N . LYS A 1 82 ? 13.56237 16.40717 8.38793 1.000 38.72837 81 LYS A N 1
ATOM 662 C CA . LYS A 1 82 ? 14.04791 15.19325 9.04156 1.000 34.02284 81 LYS A CA 1
ATOM 663 C C . LYS A 1 82 ? 14.43453 14.12516 8.02699 1.000 36.61163 81 LYS A C 1
ATOM 664 O O . LYS A 1 82 ? 13.57976 13.68878 7.24464 1.000 34.15959 81 LYS A O 1
ATOM 670 N N . PRO A 1 83 ? 15.68888 13.67389 8.00109 1.000 31.74615 82 PRO A N 1
ATOM 671 C CA . PRO A 1 83 ? 16.01660 12.46964 7.22853 1.000 32.31476 82 PRO A CA 1
ATOM 672 C C . PRO A 1 83 ? 15.36546 11.25232 7.86576 1.000 36.43091 82 PRO A C 1
ATOM 673 O O . PRO A 1 83 ? 15.44863 11.05106 9.07964 1.000 38.06848 82 PRO A O 1
ATOM 677 N N . GLU A 1 84 ? 14.70483 10.44507 7.04139 1.000 30.99474 83 GLU A N 1
ATOM 678 C CA . GLU A 1 84 ? 14.04761 9.23640 7.53305 1.000 33.70642 83 GLU A CA 1
ATOM 679 C C . GLU A 1 84 ? 15.03399 8.06792 7.55584 1.000 37.19452 83 GLU A C 1
ATOM 680 O O . GLU A 1 84 ? 14.88346 7.06005 6.86702 1.000 37.29851 83 GLU A O 1
ATOM 686 N N . VAL A 1 85 ? 16.07233 8.23546 8.37425 1.000 29.92211 84 VAL A N 1
ATOM 687 C CA . VAL A 1 85 ? 17.06989 7.20555 8.62194 1.000 29.74834 84 VAL A CA 1
ATOM 688 C C . VAL A 1 85 ? 17.32410 7.14465 10.12249 1.000 25.46816 84 VAL A C 1
ATOM 689 O O . VAL A 1 85 ? 16.91780 8.02498 10.88035 1.000 31.07751 84 VAL A O 1
ATOM 693 N N . LYS A 1 86 ? 18.00828 6.08630 10.54440 1.000 25.16378 85 LYS A N 1
ATOM 694 C CA . LYS A 1 86 ? 18.36745 5.93603 11.94661 1.000 27.68853 85 LYS A CA 1
ATOM 695 C C . LYS A 1 86 ? 19.37215 7.00194 12.36800 1.000 28.02874 85 LYS A C 1
ATOM 696 O O . LYS A 1 86 ? 20.12701 7.53850 11.55076 1.000 25.92834 85 LYS A O 1
ATOM 702 N N . GLY A 1 87 ? 19.38085 7.29762 13.66870 1.000 23.53862 86 GLY A N 1
ATOM 703 C CA . GLY A 1 87 ? 20.33469 8.26403 14.18476 1.000 25.68503 86 GLY A CA 1
ATOM 704 C C . GLY A 1 87 ? 21.77113 7.83744 13.95513 1.000 24.52945 86 GLY A C 1
ATOM 705 O O . GLY A 1 87 ? 22.63007 8.65953 13.62754 1.000 23.15385 86 GLY A O 1
ATOM 706 N N . ILE A 1 88 ? 22.04751 6.54016 14.09910 1.000 25.08607 87 ILE A N 1
ATOM 707 C CA . ILE A 1 88 ? 23.41026 6.06240 13.89898 1.000 21.31178 87 ILE A CA 1
ATOM 708 C C . ILE A 1 88 ? 23.83913 6.25428 12.44980 1.000 24.76346 87 ILE A C 1
ATOM 709 O O . ILE A 1 88 ? 25.03269 6.42051 12.16589 1.000 26.34349 87 ILE A O 1
ATOM 714 N N . THR A 1 89 ? 22.88176 6.26515 11.51733 1.000 24.15930 88 THR A N 1
ATOM 715 C CA . THR A 1 89 ? 23.20574 6.50292 10.11445 1.000 23.35560 88 THR A CA 1
ATOM 716 C C . THR A 1 89 ? 23.68327 7.93387 9.89621 1.000 26.73068 88 THR A C 1
ATOM 717 O O . THR A 1 89 ? 24.70269 8.16550 9.23324 1.000 24.02240 88 THR A O 1
ATOM 721 N N . LEU A 1 90 ? 22.95615 8.91160 10.44436 1.000 22.95429 89 LEU A N 1
ATOM 722 C CA . LEU A 1 90 ? 23.40514 10.29712 10.34757 1.000 24.37136 89 LEU A CA 1
ATOM 723 C C . LEU A 1 90 ? 24.75614 10.48011 11.02227 1.000 22.57270 89 LEU A C 1
ATOM 724 O O . LEU A 1 90 ? 25.63162 11.17502 10.49506 1.000 25.16246 89 LEU A O 1
ATOM 729 N N . GLN A 1 91 ? 24.94793 9.85098 12.18601 1.000 22.35197 90 GLN A N 1
ATOM 730 C CA . GLN A 1 91 ? 26.23253 9.93946 12.87075 1.000 22.11265 90 GLN A CA 1
ATOM 731 C C . GLN A 1 91 ? 27.35239 9.33440 12.03382 1.000 23.52101 90 GLN A C 1
ATOM 732 O O . GLN A 1 91 ? 28.44177 9.91126 11.93876 1.000 22.40052 90 GLN A O 1
ATOM 738 N N . ASN A 1 92 ? 27.10405 8.17079 11.42251 1.000 21.36386 91 ASN A N 1
ATOM 739 C CA . ASN A 1 92 ? 28.12971 7.52019 10.60919 1.000 22.26555 91 ASN A CA 1
ATOM 740 C C . ASN A 1 92 ? 28.55597 8.39851 9.43858 1.000 21.22505 91 ASN A C 1
ATOM 741 O O . ASN A 1 92 ? 29.74514 8.46688 9.10911 1.000 20.51118 91 ASN A O 1
ATOM 746 N N . TRP A 1 93 ? 27.60253 9.07766 8.79539 1.000 22.91698 92 TRP A N 1
ATOM 747 C CA . TRP A 1 93 ? 27.95852 9.96059 7.68833 1.000 23.52228 92 TRP A CA 1
ATOM 748 C C . TRP A 1 93 ? 28.79839 11.13902 8.16781 1.000 25.14783 92 TRP A C 1
ATOM 749 O O . TRP A 1 93 ? 29.79113 11.50287 7.52372 1.000 24.34424 92 TRP A O 1
ATOM 760 N N . VAL A 1 94 ? 28.42544 11.74186 9.30007 1.000 21.14489 93 VAL A N 1
ATOM 761 C CA . VAL A 1 94 ? 29.22448 12.83272 9.85552 1.000 22.09093 93 VAL A CA 1
ATOM 762 C C . VAL A 1 94 ? 30.61247 12.33228 10.23966 1.000 22.67178 93 VAL A C 1
ATOM 763 O O . VAL A 1 94 ? 31.62133 13.01401 10.01501 1.000 24.44403 93 VAL A O 1
ATOM 767 N N . MET A 1 95 ? 30.68364 11.13270 10.81915 1.000 20.77650 94 MET A N 1
ATOM 768 C CA . MET A 1 95 ? 31.97115 10.53315 11.15833 1.000 20.97992 94 MET A CA 1
ATOM 769 C C . MET A 1 95 ? 32.82748 10.32545 9.91376 1.000 21.83293 94 MET A C 1
ATOM 770 O O . MET A 1 95 ? 34.01703 10.66424 9.90171 1.000 21.97742 94 MET A O 1
ATOM 775 N N . ASP A 1 96 ? 32.23886 9.75305 8.85766 1.000 23.04090 95 ASP A N 1
ATOM 776 C CA . ASP A 1 96 ? 32.96211 9.59567 7.59836 1.000 21.67366 95 ASP A CA 1
ATOM 777 C C . ASP A 1 96 ? 33.42411 10.94240 7.06026 1.000 24.06493 95 ASP A C 1
ATOM 778 O O . ASP A 1 96 ? 34.51300 11.04998 6.48229 1.000 23.54411 95 ASP A O 1
ATOM 783 N N . ALA A 1 97 ? 32.60495 11.98019 7.24517 1.000 22.60448 96 ALA A N 1
ATOM 784 C CA . ALA A 1 97 ? 32.90626 13.29380 6.68474 1.000 25.07329 96 ALA A CA 1
ATOM 785 C C . ALA A 1 97 ? 34.10323 13.93843 7.36831 1.000 28.00814 96 ALA A C 1
ATOM 786 O O . ALA A 1 97 ? 34.97707 14.50227 6.69876 1.000 26.96142 96 ALA A O 1
ATOM 788 N N . VAL A 1 98 ? 34.15267 13.88557 8.70074 1.000 23.43017 97 VAL A N 1
ATOM 789 C CA . VAL A 1 98 ? 35.23337 14.54909 9.42139 1.000 25.48526 97 VAL A CA 1
ATOM 790 C C . VAL A 1 98 ? 36.50990 13.72208 9.41119 1.000 25.33604 97 VAL A C 1
ATOM 791 O O . VAL A 1 98 ? 37.59272 14.26636 9.66461 1.000 26.25534 97 VAL A O 1
ATOM 795 N N . ASN A 1 99 ? 36.41149 12.42711 9.11538 1.000 24.27341 98 ASN A N 1
ATOM 796 C CA . ASN A 1 99 ? 37.59430 11.58616 9.00651 1.000 26.79771 98 ASN A CA 1
ATOM 797 C C . ASN A 1 99 ? 38.52282 12.11766 7.92252 1.000 29.14458 98 ASN A C 1
ATOM 798 O O . ASN A 1 99 ? 38.08071 12.51574 6.84220 1.000 30.63798 98 ASN A O 1
ATOM 803 N N . GLY A 1 100 ? 39.81907 12.12522 8.21656 1.000 25.81470 99 GLY A N 1
ATOM 804 C CA . GLY A 1 100 ? 40.80382 12.69178 7.32204 1.000 28.87990 99 GLY A CA 1
ATOM 805 C C . GLY A 1 100 ? 41.22242 14.10494 7.66294 1.000 34.69112 99 GLY A C 1
ATOM 806 O O . GLY A 1 100 ? 42.13155 14.63665 7.01251 1.000 35.71543 99 GLY A O 1
ATOM 807 N N . THR A 1 101 ? 40.57896 14.72923 8.64839 1.000 31.08888 100 THR A N 1
ATOM 808 C CA . THR A 1 101 ? 41.03112 16.02154 9.14630 1.000 32.42238 100 THR A CA 1
ATOM 809 C C . THR A 1 101 ? 42.46536 15.91303 9.64476 1.000 31.90229 100 THR A C 1
ATOM 810 O O . THR A 1 101 ? 42.78575 15.05023 10.46773 1.000 31.65118 100 THR A O 1
ATOM 814 N N . VAL A 1 102 ? 43.33136 16.78748 9.13237 1.000 36.45427 101 VAL A N 1
ATOM 815 C CA . VAL A 1 102 ? 44.74804 16.72845 9.46912 1.000 36.54192 101 VAL A CA 1
ATOM 816 C C . VAL A 1 102 ? 44.93581 17.05846 10.94269 1.000 36.28900 101 VAL A C 1
ATOM 817 O O . VAL A 1 102 ? 44.34773 18.01565 11.46337 1.000 35.50249 101 VAL A O 1
ATOM 821 N N . GLY A 1 103 ? 45.75323 16.25849 11.62357 1.000 31.86933 102 GLY A N 1
ATOM 822 C CA . GLY A 1 103 ? 46.02692 16.49434 13.02547 1.000 33.21292 102 GLY A CA 1
ATOM 823 C C . GLY A 1 103 ? 44.88561 16.16812 13.95764 1.000 32.60547 102 GLY A C 1
ATOM 824 O O . GLY A 1 103 ? 44.87474 16.64440 15.09546 1.000 33.02320 102 GLY A O 1
ATOM 825 N N . ALA A 1 104 ? 43.92368 15.36151 13.51358 1.000 28.34764 103 ALA A N 1
ATOM 826 C CA . ALA A 1 104 ? 42.76827 15.01800 14.32795 1.000 29.72568 103 ALA A CA 1
ATOM 827 C C . ALA A 1 104 ? 42.38808 13.56276 14.09686 1.000 33.22529 103 ALA A C 1
ATOM 828 O O . ALA A 1 104 ? 42.68781 12.98465 13.04840 1.000 29.71439 103 ALA A O 1
ATOM 830 N N . THR A 1 105 ? 41.72813 12.97493 15.09674 1.000 28.19266 104 THR A N 1
ATOM 831 C CA . THR A 1 105 ? 41.19036 11.62213 15.00990 1.000 29.91139 104 THR A CA 1
ATOM 832 C C . THR A 1 105 ? 39.76906 11.63510 15.54522 1.000 24.70213 104 THR A C 1
ATOM 833 O O . THR A 1 105 ? 39.53585 12.08672 16.68183 1.000 26.56030 104 THR A O 1
ATOM 837 N N . PRO A 1 106 ? 38.78665 11.16728 14.77792 1.000 26.02343 105 PRO A N 1
ATOM 838 C CA . PRO A 1 106 ? 37.40113 11.18158 15.24810 1.000 22.55570 105 PRO A CA 1
ATOM 839 C C . PRO A 1 106 ? 37.04514 9.94203 16.05379 1.000 22.73113 105 PRO A C 1
ATOM 840 O O . PRO A 1 106 ? 37.60482 8.85883 15.87400 1.000 24.86255 105 PRO A O 1
ATOM 844 N N . VAL A 1 107 ? 36.10585 10.13115 16.97862 1.000 24.09751 106 VAL A N 1
ATOM 845 C CA . VAL A 1 107 ? 35.58834 9.06459 17.83006 1.000 22.06468 106 VAL A CA 1
ATOM 846 C C . VAL A 1 107 ? 34.06899 9.12128 17.78798 1.000 23.58508 106 VAL A C 1
ATOM 847 O O . VAL A 1 107 ? 33.48077 10.19572 17.95449 1.000 25.77041 106 VAL A O 1
ATOM 851 N N . HIS A 1 108 ? 33.43771 7.96921 17.57446 1.000 21.72702 107 HIS A N 1
ATOM 852 C CA . HIS A 1 108 ? 31.98194 7.87305 17.48212 1.000 22.23028 107 HIS A CA 1
ATOM 853 C C . HIS A 1 108 ? 31.43428 7.61459 18.88235 1.000 24.05266 107 HIS A C 1
ATOM 854 O O . HIS A 1 108 ? 31.39767 6.47158 19.34647 1.000 23.75155 107 HIS A O 1
ATOM 861 N N . LYS A 1 109 ? 31.01948 8.68371 19.56376 1.000 21.40306 108 LYS A N 1
ATOM 862 C CA . LYS A 1 109 ? 30.39894 8.56889 20.87542 1.000 23.50076 108 LYS A CA 1
ATOM 863 C C . LYS A 1 109 ? 28.91371 8.24487 20.72993 1.000 23.67786 108 LYS A C 1
ATOM 864 O O . LYS A 1 109 ? 28.35647 8.24094 19.62993 1.000 23.47473 108 LYS A O 1
ATOM 870 N N . ASN A 1 110 ? 28.25962 7.97986 21.86506 1.000 23.04913 109 ASN A N 1
ATOM 871 C CA . ASN A 1 110 ? 26.84550 7.62198 21.80827 1.000 23.89464 109 ASN A CA 1
ATOM 872 C C . ASN A 1 110 ? 25.99755 8.78722 21.31735 1.000 25.76391 109 ASN A C 1
ATOM 873 O O . ASN A 1 110 ? 25.06777 8.59235 20.52669 1.000 26.48323 109 ASN A O 1
ATOM 878 N N . LYS A 1 111 ? 26.30250 10.00547 21.76397 1.000 24.69835 110 LYS A N 1
ATOM 879 C CA . LYS A 1 111 ? 25.46036 11.15548 21.46107 1.000 26.69755 110 LYS A CA 1
ATOM 880 C C . LYS A 1 111 ? 26.18901 12.26498 20.71448 1.000 22.93619 110 LYS A C 1
ATOM 881 O O . LYS A 1 111 ? 25.64812 13.37070 20.59865 1.000 24.77651 110 LYS A O 1
ATOM 887 N N . CYS A 1 112 ? 27.38214 12.00321 20.18475 1.000 23.30411 111 CYS A N 1
ATOM 888 C CA . CYS A 1 112 ? 28.05156 12.97976 19.33581 1.000 20.49969 111 CYS A CA 1
ATOM 889 C C . CYS A 1 112 ? 29.17826 12.29365 18.58246 1.000 23.72466 111 CYS A C 1
ATOM 890 O O . CYS A 1 112 ? 29.61570 11.19355 18.93188 1.000 23.16868 111 CYS A O 1
ATOM 893 N N . ILE A 1 113 ? 29.63882 12.96662 17.53695 1.000 22.98362 112 ILE A N 1
ATOM 894 C CA . ILE A 1 113 ? 30.91898 12.66013 16.91328 1.000 22.16879 112 ILE A CA 1
ATOM 895 C C . ILE A 1 113 ? 31.95083 13.58685 17.53832 1.000 21.53062 112 ILE A C 1
ATOM 896 O O . ILE A 1 113 ? 31.81384 14.81243 17.46858 1.000 24.37542 112 ILE A O 1
ATOM 901 N N . ARG A 1 114 ? 32.96539 13.01063 18.17223 1.000 22.50622 113 ARG A N 1
ATOM 902 C CA . ARG A 1 114 ? 34.01675 13.78836 18.81403 1.000 22.80868 113 ARG A CA 1
ATOM 903 C C . ARG A 1 114 ? 35.26576 13.77951 17.94378 1.000 25.54249 113 ARG A C 1
ATOM 904 O O . ARG A 1 114 ? 35.74279 12.71262 17.54745 1.000 30.56389 113 ARG A O 1
ATOM 912 N N . VAL A 1 115 ? 35.78685 14.96406 17.64697 1.000 21.11387 114 VAL A N 1
ATOM 913 C CA . VAL A 1 115 ? 36.99126 15.11484 16.83760 1.000 24.10690 114 VAL A CA 1
ATOM 914 C C . VAL A 1 115 ? 38.10687 15.56005 17.77331 1.000 24.62627 114 VAL A C 1
ATOM 915 O O . VAL A 1 115 ? 38.11047 16.70258 18.24463 1.000 23.40583 114 VAL A O 1
ATOM 919 N N . ASN A 1 116 ? 39.04698 14.65714 18.05401 1.000 24.46874 115 ASN A N 1
ATOM 920 C CA . ASN A 1 116 ? 40.14666 14.93006 18.97310 1.000 27.30667 115 ASN A CA 1
ATOM 921 C C . ASN A 1 116 ? 41.34438 15.44912 18.18831 1.000 31.35086 115 ASN A C 1
ATOM 922 O O . ASN A 1 116 ? 41.83618 14.76953 17.28305 1.000 27.03695 115 ASN A O 1
ATOM 927 N N . TYR A 1 117 ? 41.81834 16.64018 18.53818 1.000 26.51597 116 TYR A N 1
ATOM 928 C CA . TYR A 1 117 ? 42.95352 17.25440 17.86194 1.000 26.56668 116 TYR A CA 1
ATOM 929 C C . TYR A 1 117 ? 44.21976 17.04551 18.68135 1.000 31.00754 116 TYR A C 1
ATOM 930 O O . TYR A 1 117 ? 44.21878 17.24803 19.90028 1.000 28.61383 116 TYR A O 1
ATOM 939 N N . ALA A 1 118 ? 45.29831 16.64216 18.00465 1.000 32.43737 117 ALA A N 1
ATOM 940 C CA . ALA A 1 118 ? 46.57390 16.43201 18.67841 1.000 32.91854 117 ALA A CA 1
ATOM 941 C C . ALA A 1 118 ? 47.08917 17.69913 19.34512 1.000 30.65871 117 ALA A C 1
ATOM 942 O O . ALA A 1 118 ? 47.88400 17.61179 20.28723 1.000 34.71409 117 ALA A O 1
ATOM 944 N N . ALA A 1 119 ? 46.64875 18.87158 18.88596 1.000 29.87875 118 ALA A N 1
ATOM 945 C CA . ALA A 1 119 ? 47.07596 20.14025 19.46236 1.000 34.39124 118 ALA A CA 1
ATOM 946 C C . ALA A 1 119 ? 46.45162 20.42074 20.82504 1.000 38.76138 118 ALA A C 1
ATOM 947 O O . ALA A 1 119 ? 46.76064 21.45782 21.41973 1.000 41.10170 118 ALA A O 1
ATOM 949 N N . GLY A 1 120 ? 45.58603 19.54713 21.33337 1.000 32.14131 119 GLY A N 1
ATOM 950 C CA . GLY A 1 120 ? 45.10263 19.69494 22.69301 1.000 32.61285 119 GLY A CA 1
ATOM 951 C C . GLY A 1 120 ? 43.72613 20.31362 22.82921 1.000 29.05327 119 GLY A C 1
ATOM 952 O O . GLY A 1 120 ? 43.47888 21.10221 23.74675 1.000 33.55294 119 GLY A O 1
ATOM 953 N N . TYR A 1 121 ? 42.82119 19.96799 21.91993 1.000 29.63762 120 TYR A N 1
ATOM 954 C CA . TYR A 1 121 ? 41.42783 20.37519 22.03557 1.000 29.31726 120 TYR A CA 1
ATOM 955 C C . TYR A 1 121 ? 40.57999 19.37794 21.26227 1.000 27.77230 120 TYR A C 1
ATOM 956 O O . TYR A 1 121 ? 41.09198 18.58261 20.47279 1.000 27.14454 120 TYR A O 1
ATOM 965 N N . HIS A 1 122 ? 39.27317 19.41397 21.50988 1.000 24.71881 121 HIS A N 1
ATOM 966 C CA . HIS A 1 122 ? 38.36229 18.58400 20.73846 1.000 25.79900 121 HIS A CA 1
ATOM 967 C C . HIS A 1 122 ? 37.10376 19.37284 20.41495 1.000 25.65194 121 HIS A C 1
ATOM 968 O O . HIS A 1 122 ? 36.79241 20.37948 21.04974 1.000 26.91753 121 HIS A O 1
ATOM 975 N N . ILE A 1 123 ? 36.40610 18.92401 19.37869 1.000 24.32834 122 ILE A N 1
ATOM 976 C CA . ILE A 1 123 ? 35.13498 19.50421 18.96683 1.000 25.19900 122 ILE A CA 1
ATOM 977 C C . ILE A 1 123 ? 34.10831 18.38524 18.98371 1.000 24.36549 122 ILE A C 1
ATOM 978 O O . ILE A 1 123 ? 34.29769 17.35539 18.32583 1.000 24.18566 122 ILE A O 1
ATOM 983 N N . ASP A 1 124 ? 33.04370 18.56840 19.75620 1.000 22.11855 123 ASP A N 1
ATOM 984 C CA . ASP A 1 124 ? 31.95907 17.59908 19.82294 1.000 20.82581 123 ASP A CA 1
ATOM 985 C C . ASP A 1 124 ? 30.86280 18.01889 18.85821 1.000 22.77483 123 ASP A C 1
ATOM 986 O O . ASP A 1 124 ? 30.46005 19.18664 18.83905 1.000 25.25316 123 ASP A O 1
ATOM 991 N N . LEU A 1 125 ? 30.38886 17.06310 18.05807 1.000 22.28698 124 LEU A N 1
ATOM 992 C CA . LEU A 1 125 ? 29.36993 17.29863 17.03955 1.000 22.74839 124 LEU A CA 1
ATOM 993 C C . LEU A 1 125 ? 28.14458 16.45232 17.37043 1.000 18.80225 124 LEU A C 1
ATOM 994 O O . LEU A 1 125 ? 27.98404 15.34578 16.83562 1.000 21.20826 124 LEU A O 1
ATOM 999 N N . PRO A 1 126 ? 27.26774 16.93216 18.25183 1.000 24.00966 125 PRO A N 1
ATOM 1000 C CA . PRO A 1 126 ? 25.96601 16.27308 18.39795 1.000 22.59185 125 PRO A CA 1
ATOM 1001 C C . PRO A 1 126 ? 25.16913 16.44000 17.11573 1.000 20.88242 125 PRO A C 1
ATOM 1002 O O . PRO A 1 126 ? 25.20754 17.49278 16.47582 1.000 23.05370 125 PRO A O 1
ATOM 1006 N N . VAL A 1 127 ? 24.46148 15.38209 16.73118 1.000 23.41711 126 VAL A N 1
ATOM 1007 C CA . VAL A 1 127 ? 23.76303 15.31690 15.45219 1.000 21.30728 126 VAL A CA 1
ATOM 1008 C C . VAL A 1 127 ? 22.26480 15.33210 15.71760 1.000 21.76661 126 VAL A C 1
ATOM 1009 O O . VAL A 1 127 ? 21.77338 14.58211 16.56836 1.000 25.50590 126 VAL A O 1
ATOM 1013 N N . TYR A 1 128 ? 21.54178 16.17395 14.98145 1.000 20.97684 127 TYR A N 1
ATOM 1014 C CA . TYR A 1 128 ? 20.11324 16.36590 15.17549 1.000 23.27955 127 TYR A CA 1
ATOM 1015 C C . TYR A 1 128 ? 19.37706 16.27075 13.84919 1.000 27.75780 127 TYR A C 1
ATOM 1016 O O . TYR A 1 128 ? 19.94225 16.50188 12.77785 1.000 27.37388 127 TYR A O 1
ATOM 1025 N N . ARG A 1 129 ? 18.09034 15.95607 13.94288 1.000 26.83594 128 ARG A N 1
ATOM 1026 C CA . ARG A 1 129 ? 17.15424 16.18487 12.85725 1.000 28.98457 128 ARG A CA 1
ATOM 1027 C C . ARG A 1 129 ? 15.99063 17.01228 13.38390 1.000 26.98218 128 ARG A C 1
ATOM 1028 O O . ARG A 1 129 ? 15.63667 16.94116 14.56520 1.000 30.99995 128 ARG A O 1
ATOM 1036 N N . LYS A 1 130 ? 15.41208 17.81079 12.49373 1.000 30.45525 129 LYS A N 1
ATOM 1037 C CA . LYS A 1 130 ? 14.39495 18.78449 12.85582 1.000 37.06590 129 LYS A CA 1
ATOM 1038 C C . LYS A 1 130 ? 13.61172 19.10699 11.59290 1.000 37.05392 129 LYS A C 1
ATOM 1039 O O . LYS A 1 130 ? 14.19002 19.17263 10.50656 1.000 38.22294 129 LYS A O 1
ATOM 1045 N N . GLU A 1 131 ? 12.29858 19.28911 11.73149 1.000 42.08260 130 GLU A N 1
ATOM 1046 C CA . GLU A 1 131 ? 11.46423 19.36960 10.53713 1.000 39.94594 130 GLU A CA 1
ATOM 1047 C C . GLU A 1 131 ? 11.43869 20.76452 9.92114 1.000 50.33810 130 GLU A C 1
ATOM 1048 O O . GLU A 1 131 ? 11.38012 20.88629 8.69244 1.000 52.10419 130 GLU A O 1
ATOM 1054 N N . ARG A 1 132 ? 11.48963 21.81943 10.73008 1.000 45.42832 131 ARG A N 1
ATOM 1055 C CA . ARG A 1 132 ? 11.29636 23.17646 10.23736 1.000 59.27154 131 ARG A CA 1
ATOM 1056 C C . ARG A 1 132 ? 12.51484 24.04033 10.53688 1.000 60.16863 131 ARG A C 1
ATOM 1057 O O . ARG A 1 132 ? 13.12992 23.92194 11.60025 1.000 58.60771 131 ARG A O 1
ATOM 1065 N N . CYS A 1 133 ? 12.84766 24.91978 9.58695 1.000 66.09630 132 CYS A N 1
ATOM 1066 C CA . CYS A 1 133 ? 14.12527 25.62826 9.62711 1.000 71.18263 132 CYS A CA 1
ATOM 1067 C C . CYS A 1 133 ? 14.14215 26.72226 10.68932 1.000 75.05152 132 CYS A C 1
ATOM 1068 O O . CYS A 1 133 ? 15.17371 26.94923 11.33263 1.000 78.93443 132 CYS A O 1
ATOM 1071 N N . ASN A 1 134 ? 13.01656 27.42698 10.87859 1.000 62.51803 133 ASN A N 1
ATOM 1072 C CA . ASN A 1 134 ? 12.94403 28.56234 11.79497 1.000 73.62575 133 ASN A CA 1
ATOM 1073 C C . ASN A 1 134 ? 11.69173 28.42778 12.66568 1.000 74.09992 133 ASN A C 1
ATOM 1074 O O . ASN A 1 134 ? 10.70210 29.14180 12.50828 1.000 67.07739 133 ASN A O 1
ATOM 1079 N N . ASP A 1 135 ? 11.74404 27.49372 13.61332 1.000 65.01228 134 ASP A N 1
ATOM 1080 C CA . ASP A 1 135 ? 10.64096 27.25024 14.54219 1.000 61.31220 134 ASP A CA 1
ATOM 1081 C C . ASP A 1 135 ? 11.25809 26.86096 15.88224 1.000 71.66856 134 ASP A C 1
ATOM 1082 O O . ASP A 1 135 ? 11.67839 25.71545 16.06686 1.000 63.17024 134 ASP A O 1
ATOM 1087 N N . ASN A 1 136 ? 11.31367 27.81664 16.81180 1.000 66.88579 135 ASN A N 1
ATOM 1088 C CA . ASN A 1 136 ? 11.86500 27.53684 18.13106 1.000 66.40736 135 ASN A CA 1
ATOM 1089 C C . ASN A 1 136 ? 10.91485 26.73131 19.00668 1.000 65.46264 135 ASN A C 1
ATOM 1090 O O . ASN A 1 136 ? 11.35430 26.16859 20.01501 1.000 75.41841 135 ASN A O 1
ATOM 1095 N N . THR A 1 137 ? 9.63149 26.65827 18.64931 1.000 60.06259 136 THR A N 1
ATOM 1096 C CA . THR A 1 137 ? 8.68926 25.83827 19.39960 1.000 58.99101 136 THR A CA 1
ATOM 1097 C C . THR A 1 137 ? 8.83831 24.35002 19.10925 1.000 68.50399 136 THR A C 1
ATOM 1098 O O . THR A 1 137 ? 8.30533 23.53285 19.86798 1.000 73.30162 136 THR A O 1
ATOM 1102 N N . GLU A 1 138 ? 9.53737 23.97831 18.03891 1.000 65.53087 137 GLU A N 1
ATOM 1103 C CA . GLU A 1 138 ? 9.79444 22.57767 17.73004 1.000 58.61542 137 GLU A CA 1
ATOM 1104 C C . GLU A 1 138 ? 11.14400 22.17998 18.31252 1.000 54.17153 137 GLU A C 1
ATOM 1105 O O . GLU A 1 138 ? 12.16970 22.79105 17.99119 1.000 55.98322 137 GLU A O 1
ATOM 1111 N N . HIS A 1 139 ? 11.14372 21.16403 19.15811 1.000 46.83037 138 HIS A N 1
ATOM 1112 C CA . HIS A 1 139 ? 12.41139 20.71542 19.71094 1.000 39.18399 138 HIS A CA 1
ATOM 1113 C C . HIS A 1 139 ? 13.08088 19.73061 18.75493 1.000 36.02350 138 HIS A C 1
ATOM 1114 O O . HIS A 1 139 ? 12.41153 18.86779 18.18145 1.000 43.56549 138 HIS A O 1
ATOM 1121 N N . PRO A 1 140 ? 14.39025 19.84715 18.55508 1.000 30.90447 139 PRO A N 1
ATOM 1122 C CA . PRO A 1 140 ? 15.08345 18.91896 17.65915 1.000 32.58489 139 PRO A CA 1
ATOM 1123 C C . PRO A 1 140 ? 15.22787 17.53984 18.28389 1.000 34.78823 139 PRO A C 1
ATOM 1124 O O . PRO A 1 140 ? 15.15810 17.36273 19.50212 1.000 33.02940 139 PRO A O 1
ATOM 1128 N N . GLU A 1 141 ? 15.42871 16.55089 17.41520 1.000 30.85721 140 GLU A N 1
ATOM 1129 C CA . GLU A 1 141 ? 15.65239 15.16940 17.82331 1.000 29.98175 140 GLU A CA 1
ATOM 1130 C C . GLU A 1 141 ? 17.14329 14.86360 17.76312 1.000 27.00495 140 GLU A C 1
ATOM 1131 O O . GLU A 1 141 ? 17.75012 14.92545 16.68959 1.000 27.83535 140 GLU A O 1
ATOM 1137 N N . LEU A 1 142 ? 17.72573 14.52204 18.90793 1.000 25.05796 141 LEU A N 1
ATOM 1138 C CA . LEU A 1 142 ? 19.13435 14.15822 18.96249 1.000 24.69380 141 LEU A CA 1
ATOM 1139 C C . LEU A 1 142 ? 19.33311 12.72764 18.47450 1.000 26.74669 141 LEU A C 1
ATOM 1140 O O . LEU A 1 142 ? 18.64798 11.80639 18.93005 1.000 25.05790 141 LEU A O 1
ATOM 1145 N N . ALA A 1 143 ? 20.27182 12.54290 17.54798 1.000 21.20635 142 ALA A N 1
ATOM 1146 C CA . ALA A 1 143 ? 20.63428 11.20015 17.11516 1.000 23.97781 142 ALA A CA 1
ATOM 1147 C C . ALA A 1 143 ? 21.43008 10.49437 18.20626 1.000 25.98329 142 ALA A C 1
ATOM 1148 O O . ALA A 1 143 ? 22.30873 11.08705 18.83859 1.000 24.02003 142 ALA A O 1
ATOM 1150 N N . VAL A 1 144 ? 21.12064 9.21677 18.42398 1.000 23.75513 143 VAL A N 1
ATOM 1151 C CA . VAL A 1 144 ? 21.75157 8.41519 19.46535 1.000 25.06054 143 VAL A CA 1
ATOM 1152 C C . VAL A 1 144 ? 22.27016 7.13183 18.83394 1.000 26.24917 143 VAL A C 1
ATOM 1153 O O . VAL A 1 144 ? 21.52181 6.42545 18.14924 1.000 28.19416 143 VAL A O 1
ATOM 1157 N N . ARG A 1 145 ? 23.54897 6.83147 19.06953 1.000 20.72847 144 ARG A N 1
ATOM 1158 C CA . ARG A 1 145 ? 24.17219 5.66814 18.44435 1.000 27.34020 144 ARG A CA 1
ATOM 1159 C C . ARG A 1 145 ? 23.49014 4.37338 18.86721 1.000 28.67237 144 ARG A C 1
ATOM 1160 O O . ARG A 1 145 ? 23.26875 3.47620 18.04344 1.000 25.25978 144 ARG A O 1
ATOM 1168 N N . ASP A 1 146 ? 23.13742 4.26223 20.14109 1.000 26.16187 145 ASP A N 1
ATOM 1169 C CA . ASP A 1 146 ? 22.67601 3.00411 20.70227 1.000 29.09249 145 ASP A CA 1
ATOM 1170 C C . ASP A 1 146 ? 21.16131 2.87320 20.74506 1.000 38.51105 145 ASP A C 1
ATOM 1171 O O . ASP A 1 146 ? 20.66476 1.80892 21.12029 1.000 37.73036 145 ASP A O 1
ATOM 1176 N N . GLY A 1 147 ? 20.41644 3.89813 20.36322 1.000 32.01129 146 GLY A N 1
ATOM 1177 C CA . GLY A 1 147 ? 18.97944 3.82288 20.48145 1.000 37.48734 146 GLY A CA 1
ATOM 1178 C C . GLY A 1 147 ? 18.24232 4.81572 19.61349 1.000 36.31376 146 GLY A C 1
ATOM 1179 O O . GLY A 1 147 ? 18.78428 5.35443 18.64770 1.000 33.35518 146 GLY A O 1
ATOM 1180 N N . GLU A 1 148 ? 16.98246 5.04428 19.97470 1.000 33.76648 147 GLU A N 1
ATOM 1181 C CA . GLU A 1 148 ? 16.10446 5.92049 19.21567 1.000 35.25324 147 GLU A CA 1
ATOM 1182 C C . GLU A 1 148 ? 16.48235 7.38469 19.44007 1.000 33.65322 147 GLU A C 1
ATOM 1183 O O . GLU A 1 148 ? 17.19230 7.73256 20.38819 1.000 32.59912 147 GLU A O 1
ATOM 1189 N N . TYR A 1 149 ? 16.02243 8.24151 18.52752 1.000 31.72348 148 TYR A N 1
ATOM 1190 C CA . TYR A 1 149 ? 16.19678 9.67942 18.68231 1.000 33.51406 148 TYR A CA 1
ATOM 1191 C C . TYR A 1 149 ? 15.60978 10.15583 20.00756 1.000 33.82413 148 TYR A C 1
ATOM 1192 O O . TYR A 1 149 ? 14.61395 9.62139 20.50246 1.000 30.66460 148 TYR A O 1
ATOM 1201 N N . GLU A 1 150 ? 16.22842 11.18770 20.57567 1.000 28.26425 149 GLU A N 1
ATOM 1202 C CA . GLU A 1 150 ? 15.78336 11.78207 21.82822 1.000 31.46926 149 GLU A CA 1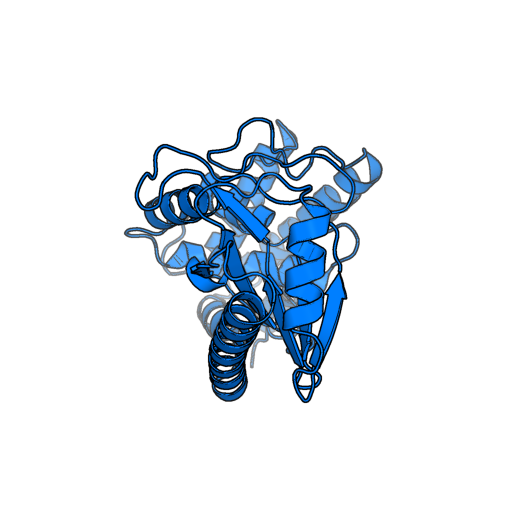
ATOM 1203 C C . GLU A 1 150 ? 15.46347 13.25322 21.60405 1.000 31.61558 149 GLU A C 1
ATOM 1204 O O . GLU A 1 150 ? 16.28419 13.99186 21.05093 1.000 30.06733 149 GLU A O 1
ATOM 1210 N N . LEU A 1 151 ? 14.27063 13.67254 22.02006 1.000 31.17621 150 LEU A N 1
ATOM 1211 C CA . LEU A 1 151 ? 13.95097 15.09330 22.00417 1.000 31.04467 150 LEU A CA 1
ATOM 1212 C C . LEU A 1 151 ? 14.92340 15.84979 22.89982 1.000 34.69982 150 LEU A C 1
ATOM 1213 O O . LEU A 1 151 ? 15.22995 15.42095 24.01519 1.000 40.19352 150 LEU A O 1
ATOM 1218 N N . SER A 1 152 ? 15.41973 16.97765 22.39815 1.000 33.37119 151 SER A N 1
ATOM 1219 C CA . SER A 1 152 ? 16.41875 17.76516 23.10203 1.000 33.49318 151 SER A CA 1
ATOM 1220 C C . SER A 1 152 ? 16.11085 19.24018 22.89096 1.000 35.55740 151 SER A C 1
ATOM 1221 O O . SER A 1 152 ? 15.31578 19.60398 22.02193 1.000 40.56475 151 SER A O 1
ATOM 1224 N N . ASP A 1 153 ? 16.73681 20.09716 23.70038 1.000 33.05675 152 ASP A N 1
ATOM 1225 C CA . ASP A 1 153 ? 16.47032 21.53795 23.65283 1.000 35.68619 152 ASP A CA 1
ATOM 1226 C C . ASP A 1 153 ? 17.74572 22.34013 23.90273 1.000 30.28479 152 ASP A C 1
ATOM 1227 O O . ASP A 1 153 ? 17.80583 23.17412 24.81096 1.000 34.57905 152 ASP A O 1
ATOM 1232 N N . PRO A 1 154 ? 18.77829 22.15001 23.07313 1.000 28.70869 153 PRO A N 1
ATOM 1233 C CA . PRO A 1 154 ? 20.03633 22.87659 23.32587 1.000 28.22493 153 PRO A CA 1
ATOM 1234 C C . PRO A 1 154 ? 19.87578 24.38759 23.29425 1.000 30.65562 153 PRO A C 1
ATOM 1235 O O . PRO A 1 154 ? 20.49747 25.08796 24.10361 1.000 30.71374 153 PRO A O 1
ATOM 1239 N N . ARG A 1 155 ? 19.04279 24.91027 22.39100 1.000 33.54989 154 ARG A N 1
ATOM 1240 C CA . ARG A 1 155 ? 18.83038 26.35315 22.33029 1.000 32.69928 154 ARG A CA 1
ATOM 1241 C C . ARG A 1 155 ? 18.06247 26.86122 23.54577 1.000 34.15501 154 ARG A C 1
ATOM 1242 O O . ARG A 1 155 ? 18.30987 27.97976 24.01059 1.000 31.77768 154 ARG A O 1
ATOM 1250 N N . GLU A 1 156 ? 17.14074 26.05853 24.08096 1.000 28.16752 155 GLU A N 1
ATOM 1251 C CA . GLU A 1 156 ? 16.40116 26.48362 25.26476 1.000 36.59090 155 GLU A CA 1
ATOM 1252 C C . GLU A 1 156 ? 17.31688 26.60337 26.47907 1.000 30.72388 155 GLU A C 1
ATOM 1253 O O . GLU A 1 156 ? 17.14053 27.50193 27.31065 1.000 28.24718 155 GLU A O 1
ATOM 1259 N N . ILE A 1 157 ? 18.30061 25.70769 26.59921 1.000 27.18935 156 ILE A N 1
ATOM 1260 C CA . ILE A 1 157 ? 19.26719 25.80472 27.69109 1.000 25.64559 156 ILE A CA 1
ATOM 1261 C C . ILE A 1 157 ? 20.03356 27.11751 27.60399 1.000 24.52796 156 ILE A C 1
ATOM 1262 O O . ILE A 1 157 ? 20.25451 27.79754 28.61488 1.000 26.45948 156 ILE A O 1
ATOM 1267 N N . VAL A 1 158 ? 20.44749 27.49413 26.39329 1.000 26.14976 157 VAL A N 1
ATOM 1268 C CA . VAL A 1 158 ? 21.19263 28.73624 26.20511 1.000 28.62647 157 VAL A CA 1
ATOM 1269 C C . VAL A 1 158 ? 20.33162 29.93564 26.58041 1.000 27.92151 157 VAL A C 1
ATOM 1270 O O . VAL A 1 158 ? 20.78874 30.85697 27.26794 1.000 27.77982 157 VAL A O 1
ATOM 1274 N N . GLN A 1 159 ? 19.07072 29.94104 26.13385 1.000 28.06897 158 GLN A N 1
ATOM 1275 C CA . GLN A 1 159 ? 18.15844 31.03200 26.47561 1.000 29.42870 158 GLN A CA 1
ATOM 1276 C C . GLN A 1 159 ? 17.94044 31.11343 27.97928 1.000 28.47173 158 GLN A C 1
ATOM 1277 O O . GLN A 1 159 ? 17.94432 32.20498 28.56270 1.000 27.97318 158 GLN A O 1
ATOM 1283 N N . TRP A 1 160 ? 17.71725 29.96134 28.61608 1.000 25.64124 159 TRP A N 1
ATOM 1284 C CA . TRP A 1 160 ? 17.51269 29.91831 30.06032 1.000 28.93267 159 TRP A CA 1
ATOM 1285 C C . TRP A 1 160 ? 18.70682 30.50717 30.79678 1.000 26.00426 159 TRP A C 1
ATOM 1286 O O . TRP A 1 160 ? 18.55139 31.36831 31.67060 1.000 25.08845 159 TRP A O 1
ATOM 1297 N N . PHE A 1 161 ? 19.91472 30.06342 30.44143 1.000 23.69799 160 PHE A N 1
ATOM 1298 C CA . PHE A 1 161 ? 21.10834 30.56238 31.11322 1.000 22.03795 160 PHE A CA 1
ATOM 1299 C C . PHE A 1 161 ? 21.33389 32.03989 30.81777 1.000 25.64179 160 PHE A C 1
ATOM 1300 O O . PHE A 1 161 ? 21.76961 32.79101 31.69790 1.000 23.84960 160 PHE A O 1
ATOM 1308 N N . ASN A 1 162 ? 21.04352 32.47629 29.58682 1.000 22.06875 161 ASN A N 1
ATOM 1309 C CA . ASN A 1 162 ? 21.12985 33.89889 29.26485 1.000 26.51655 161 ASN A CA 1
ATOM 1310 C C . ASN A 1 162 ? 20.27707 34.73694 30.20960 1.000 26.87213 161 ASN A C 1
ATOM 1311 O O . ASN A 1 162 ? 20.71001 35.79794 30.67302 1.000 26.03984 161 ASN A O 1
ATOM 1316 N N . SER A 1 163 ? 19.05782 34.27833 30.50684 1.000 27.64572 162 SER A N 1
ATOM 1317 C CA . SER A 1 163 ? 18.20101 35.03161 31.41625 1.000 26.40053 162 SER A CA 1
ATOM 1318 C C . SER A 1 163 ? 18.75245 35.02796 32.83704 1.000 26.93965 162 SER A C 1
ATOM 1319 O O . SER A 1 163 ? 18.54225 35.99369 33.58063 1.000 26.78581 162 SER A O 1
ATOM 1322 N N . LYS A 1 164 ? 19.45588 33.95973 33.22951 1.000 22.11038 163 LYS A N 1
ATOM 1323 C CA . LYS A 1 164 ? 20.08778 33.92693 34.54662 1.000 22.22730 163 LYS A CA 1
ATOM 1324 C C . LYS A 1 164 ? 21.31411 34.82992 34.60358 1.000 23.34439 163 LYS A C 1
ATOM 1325 O O . LYS A 1 164 ? 21.61190 35.39679 35.66104 1.000 24.76725 163 LYS A O 1
ATOM 1331 N N . LYS A 1 165 ? 22.04014 34.96141 33.48488 1.000 24.15283 164 LYS A N 1
ATOM 1332 C CA . LYS A 1 165 ? 23.24590 35.78809 33.44300 1.000 23.13715 164 LYS A CA 1
ATOM 1333 C C . LYS A 1 165 ? 22.93331 37.27574 33.45620 1.000 26.90231 164 LYS A C 1
ATOM 1334 O O . LYS A 1 165 ? 23.78322 38.07728 33.86336 1.000 25.21230 164 LYS A O 1
ATOM 1340 N N . LYS A 1 166 ? 21.75739 37.66577 32.97133 1.000 24.54653 165 LYS A N 1
ATOM 1341 C CA . LYS A 1 166 ? 21.45177 39.07972 32.79227 1.000 26.57738 165 LYS A CA 1
ATOM 1342 C C . LYS A 1 166 ? 21.56947 39.83101 34.11206 1.000 27.81217 165 LYS A C 1
ATOM 1343 O O . LYS A 1 166 ? 21.06226 39.38164 35.14411 1.000 28.54257 165 LYS A O 1
ATOM 1349 N N . ASP A 1 167 ? 22.26025 40.97329 34.07338 1.000 25.16113 166 ASP A N 1
ATOM 1350 C CA . ASP A 1 167 ? 22.50841 41.78876 35.26106 1.000 27.82720 166 ASP A CA 1
ATOM 1351 C C . ASP A 1 167 ? 23.17231 40.97402 36.36662 1.000 29.58010 166 ASP A C 1
ATOM 1352 O O . ASP A 1 167 ? 22.93861 41.21205 37.55399 1.000 24.29787 166 ASP A O 1
ATOM 1357 N N . ASN A 1 168 ? 24.01162 40.01073 35.98183 1.000 22.74115 167 ASN A N 1
ATOM 1358 C CA . ASN A 1 168 ? 24.53395 39.03260 36.92981 1.000 24.53505 167 ASN A CA 1
ATOM 1359 C C . ASN A 1 168 ? 25.86205 38.46021 36.43828 1.000 24.26293 167 ASN A C 1
ATOM 1360 O O . ASN A 1 168 ? 25.98575 37.23708 36.28726 1.000 24.84794 167 ASN A O 1
ATOM 1365 N N . PRO A 1 169 ? 26.87820 39.29703 36.18414 1.000 23.26274 168 PRO A N 1
ATOM 1366 C CA . PRO A 1 169 ? 28.11235 38.78101 35.56321 1.000 24.91164 168 PRO A CA 1
ATOM 1367 C C . PRO A 1 169 ? 28.89165 37.80187 36.42925 1.000 24.45416 168 PRO A C 1
ATOM 1368 O O . PRO A 1 169 ? 29.71078 37.04842 35.88927 1.000 26.09836 168 PRO A O 1
ATOM 1372 N N . VAL A 1 170 ? 28.67275 37.78022 37.74511 1.000 21.41476 169 VAL A N 1
ATOM 1373 C CA . VAL A 1 170 ? 29.39340 36.83442 38.59012 1.000 23.38246 169 VAL A CA 1
ATOM 1374 C C . VAL A 1 170 ? 28.99101 35.39203 38.29132 1.000 23.06128 169 VAL A C 1
ATOM 1375 O O . VAL A 1 170 ? 29.75358 34.46350 38.58752 1.000 22.25458 169 VAL A O 1
ATOM 1379 N N . LEU A 1 171 ? 27.81701 35.17131 37.69068 1.000 21.62862 170 LEU A N 1
ATOM 1380 C CA . LEU A 1 171 ? 27.34048 33.80164 37.51814 1.000 21.01096 170 LEU A CA 1
ATOM 1381 C C . LEU A 1 171 ? 28.28810 32.98121 36.64750 1.000 23.22189 170 LEU A C 1
ATOM 1382 O O . LEU A 1 171 ? 28.59403 31.83023 36.97955 1.000 22.25093 170 LEU A O 1
ATOM 1387 N N . ILE A 1 172 ? 28.78221 33.55118 35.54208 1.000 21.35751 171 ILE A N 1
ATOM 1388 C CA . ILE A 1 172 ? 29.68754 32.76599 34.70184 1.000 19.98888 171 ILE A CA 1
ATOM 1389 C C . ILE A 1 172 ? 30.98321 32.47579 35.43994 1.000 22.54641 171 ILE A C 1
ATOM 1390 O O . ILE A 1 172 ? 31.62643 31.45013 35.18981 1.000 20.75797 171 ILE A O 1
ATOM 1395 N N . ARG A 1 173 ? 31.39230 33.35869 36.35328 1.000 20.07969 172 ARG A N 1
ATOM 1396 C CA . ARG A 1 173 ? 32.56778 33.07215 37.16799 1.000 20.92906 172 ARG A CA 1
ATOM 1397 C C . ARG A 1 173 ? 32.29359 31.92337 38.13214 1.000 21.89815 172 ARG A C 1
ATOM 1398 O O . ARG A 1 173 ? 33.10716 31.00063 38.25654 1.000 19.82156 172 ARG A O 1
ATOM 1406 N N . LEU A 1 174 ? 31.14036 31.95214 38.80714 1.000 19.64343 173 LEU A N 1
ATOM 1407 C CA . LEU A 1 174 ? 30.77685 30.86468 39.71534 1.000 21.05774 173 LEU A CA 1
ATOM 1408 C C . LEU A 1 174 ? 30.73616 29.52723 38.98811 1.000 19.87416 173 LEU A C 1
ATOM 1409 O O . LEU A 1 174 ? 31.22971 28.51375 39.49740 1.000 21.36177 173 LEU A O 1
ATOM 1414 N N . VAL A 1 175 ? 30.12481 29.50125 37.80299 1.000 19.13331 174 VAL A N 1
ATOM 1415 C CA . VAL A 1 175 ? 30.07144 28.26466 37.02655 1.000 19.74207 174 VAL A CA 1
ATOM 1416 C C . VAL A 1 175 ? 31.47888 27.79370 36.68784 1.000 18.43268 174 VAL A C 1
ATOM 1417 O O . VAL A 1 175 ? 31.78695 26.59665 36.75879 1.000 20.54482 174 VAL A O 1
ATOM 1421 N N . SER A 1 176 ? 32.35766 28.72968 36.32887 1.000 18.38286 175 SER A N 1
ATOM 1422 C CA . SER A 1 176 ? 33.73199 28.37205 35.99394 1.000 19.90402 175 SER A CA 1
ATOM 1423 C C . SER A 1 176 ? 34.47450 27.80803 37.20079 1.000 17.86911 175 SER A C 1
ATOM 1424 O O . SER A 1 176 ? 35.20983 26.82111 37.07550 1.000 19.05980 175 SER A O 1
ATOM 1427 N N . TYR A 1 177 ? 34.31197 28.42687 38.37551 1.000 18.84596 176 TYR A N 1
ATOM 1428 C CA . TYR A 1 177 ? 34.94541 27.89529 39.58189 1.000 18.34706 176 TYR A CA 1
ATOM 1429 C C . TYR A 1 177 ? 34.49116 26.46558 39.84955 1.000 20.76165 176 TYR A C 1
ATOM 1430 O O . TYR A 1 177 ? 35.30389 25.58377 40.15480 1.000 19.37742 176 TYR A O 1
ATOM 1439 N N . LEU A 1 178 ? 33.18462 26.22543 39.75267 1.000 19.32456 177 LEU A N 1
ATOM 1440 C CA . LEU A 1 178 ? 32.64289 24.90422 40.04694 1.000 18.98244 177 LEU A CA 1
ATOM 1441 C C . LEU A 1 178 ? 33.09580 23.87902 39.01751 1.000 20.02600 177 LEU A C 1
ATOM 1442 O O . LEU A 1 178 ? 33.36143 22.72186 39.36227 1.000 19.81203 177 LEU A O 1
ATOM 1447 N N . LYS A 1 179 ? 33.19397 24.28354 37.74947 1.000 19.10265 178 LYS A N 1
ATOM 1448 C CA . LYS A 1 179 ? 33.71121 23.37652 36.73127 1.000 20.38384 178 LYS A CA 1
ATOM 1449 C C . LYS A 1 179 ? 35.15903 23.00634 37.01344 1.000 21.36208 178 LYS A C 1
ATOM 1450 O O . LYS A 1 179 ? 35.57167 21.86272 36.78486 1.000 21.08046 178 LYS A O 1
ATOM 1456 N N . SER A 1 180 ? 35.95095 23.96464 37.49948 1.000 20.46948 179 SER A N 1
ATOM 1457 C CA . SER A 1 180 ? 37.33481 23.65807 37.84173 1.000 18.97307 179 SER A CA 1
ATOM 1458 C C . SER A 1 180 ? 37.40803 22.69731 39.02077 1.000 18.98589 179 SER A C 1
ATOM 1459 O O . SER A 1 180 ? 38.30266 21.84743 39.07581 1.000 19.88133 179 SER A O 1
ATOM 1462 N N . TRP A 1 181 ? 36.47613 22.81988 39.96556 1.000 18.19281 180 TRP A N 1
ATOM 1463 C CA . TRP A 1 181 ? 36.36986 21.85144 41.05131 1.000 20.47932 180 TRP A CA 1
ATOM 1464 C C . TRP A 1 181 ? 36.12969 20.44865 40.50296 1.000 21.71439 180 TRP A C 1
ATOM 1465 O O . TRP A 1 181 ? 36.83257 19.49707 40.86587 1.000 20.14546 180 TRP A O 1
ATOM 1476 N N . CYS A 1 182 ? 35.15200 20.30708 39.60313 1.000 19.87602 181 CYS A N 1
ATOM 1477 C CA . CYS A 1 182 ? 34.91626 19.01579 38.96255 1.000 22.00104 181 CYS A CA 1
ATOM 1478 C C . CYS A 1 182 ? 36.15823 18.52973 38.22568 1.000 20.04062 181 CYS A C 1
ATOM 1479 O O . CYS A 1 182 ? 36.49179 17.33920 38.27217 1.000 21.92319 181 CYS A O 1
ATOM 1482 N N . ASP A 1 183 ? 36.86156 19.44138 37.54914 1.000 19.36328 182 ASP A N 1
ATOM 1483 C CA . ASP A 1 183 ? 38.05514 19.06733 36.79525 1.000 22.56173 182 ASP A CA 1
ATOM 1484 C C . ASP A 1 183 ? 39.19708 18.64447 37.71187 1.000 24.12449 182 ASP A C 1
ATOM 1485 O O . ASP A 1 183 ? 40.08174 17.88764 37.29370 1.000 22.19662 182 ASP A O 1
ATOM 1490 N N . THR A 1 184 ? 39.19533 19.12161 38.95799 1.000 20.44945 183 THR A N 1
ATOM 1491 C CA . THR A 1 184 ? 40.24753 18.77351 39.90743 1.000 18.90555 183 THR A CA 1
ATOM 1492 C C . THR A 1 184 ? 40.03353 17.38325 40.49648 1.000 24.77493 183 THR A C 1
ATOM 1493 O O . THR A 1 184 ? 40.97928 16.59180 40.59386 1.000 22.88797 183 THR A O 1
ATOM 1497 N N . VAL A 1 185 ? 38.80091 17.07225 40.88486 1.000 22.24285 184 VAL A N 1
ATOM 1498 C CA . VAL A 1 185 ? 38.48800 15.79956 41.52969 1.000 22.95895 184 VAL A CA 1
ATOM 1499 C C . VAL A 1 185 ? 38.22658 14.70474 40.50399 1.000 30.08094 184 VAL A C 1
ATOM 1500 O O . VAL A 1 185 ? 38.73080 13.58530 40.63652 1.000 26.71433 184 VAL A O 1
ATOM 1504 N N . ARG A 1 186 ? 37.43229 15.01778 39.47690 1.000 24.96754 185 ARG A N 1
ATOM 1505 C CA . ARG A 1 186 ? 37.01497 14.06062 38.45720 1.000 25.41838 185 ARG A CA 1
ATOM 1506 C C . ARG A 1 186 ? 36.39638 12.82896 39.11013 1.000 25.00882 185 ARG A C 1
ATOM 1507 O O . ARG A 1 186 ? 35.73930 12.94358 40.14821 1.000 29.30004 185 ARG A O 1
ATOM 1515 N N . GLY A 1 187 ? 36.59598 11.65344 38.51841 1.000 26.36634 186 GLY A N 1
ATOM 1516 C CA . GLY A 1 187 ? 36.00400 10.43872 39.04736 1.000 31.96070 186 GLY A CA 1
ATOM 1517 C C . GLY A 1 187 ? 34.49183 10.50845 39.11645 1.000 30.63512 186 GLY A C 1
ATOM 1518 O O . GLY A 1 187 ? 33.81331 10.51946 38.08546 1.000 36.10908 186 GLY A O 1
ATOM 1519 N N . PHE A 1 188 ? 33.95638 10.57684 40.33420 1.000 27.74456 187 PHE A N 1
ATOM 1520 C CA . PHE A 1 188 ? 32.51597 10.59822 40.55876 1.000 31.81378 187 PHE A CA 1
ATOM 1521 C C . PHE A 1 188 ? 31.87242 11.95075 40.27436 1.000 29.57818 187 PHE A C 1
ATOM 1522 O O . PHE A 1 188 ? 30.63957 12.04524 40.31724 1.000 28.51053 187 PHE A O 1
ATOM 1530 N N . MET A 1 189 ? 32.66033 12.98998 40.00124 1.000 24.22169 188 MET A N 1
ATOM 1531 C CA . MET A 1 189 ? 32.10879 14.33419 39.90015 1.000 22.79266 188 MET A CA 1
ATOM 1532 C C . MET A 1 189 ? 31.16863 14.45910 38.70046 1.000 24.30853 188 MET A C 1
ATOM 1533 O O . MET A 1 189 ? 31.32919 13.76506 37.69393 1.000 26.20907 188 MET A O 1
ATOM 1538 N N . PRO A 1 190 ? 30.17920 15.34052 38.79056 1.000 26.16973 189 PRO A N 1
ATOM 1539 C CA . PRO A 1 190 ? 29.21050 15.50893 37.69517 1.000 27.02271 189 PRO A CA 1
ATOM 1540 C C . PRO A 1 190 ? 29.78324 16.34517 36.56367 1.000 28.34848 189 PRO A C 1
ATOM 1541 O O . PRO A 1 190 ? 30.85816 16.94904 36.70628 1.000 27.62622 189 PRO A O 1
ATOM 1545 N N . PRO A 1 191 ? 29.10128 16.40346 35.42085 1.000 32.00880 190 PRO A N 1
ATOM 1546 C CA . PRO A 1 191 ? 29.61009 17.17272 34.28146 1.000 30.40630 190 PRO A CA 1
ATOM 1547 C C . PRO A 1 191 ? 29.38442 18.67039 34.45104 1.000 29.48490 190 PRO A C 1
ATOM 1548 O O . PRO A 1 191 ? 28.70272 19.13451 35.36601 1.000 25.67516 190 PRO A O 1
ATOM 1552 N N . GLY A 1 192 ? 29.96291 19.42428 33.51333 1.000 29.21516 191 GLY A N 1
ATOM 1553 C CA . GLY A 1 192 ? 29.88610 20.87564 33.58337 1.000 30.60481 191 GLY A CA 1
ATOM 1554 C C . GLY A 1 192 ? 28.46701 21.40487 33.49784 1.000 30.18364 191 GLY A C 1
ATOM 1555 O O . GLY A 1 192 ? 28.13106 22.40519 34.13676 1.000 27.10729 191 GLY A O 1
ATOM 1556 N N . LEU A 1 193 ? 27.61475 20.74338 32.70808 1.000 25.32177 192 LEU A N 1
ATOM 1557 C CA . LEU A 1 193 ? 26.22064 21.16879 32.60500 1.000 25.94417 192 LEU A CA 1
ATOM 1558 C C . LEU A 1 193 ? 25.52668 21.12977 33.96276 1.000 23.34116 192 LEU A C 1
ATOM 1559 O O . LEU A 1 193 ? 24.67461 21.97742 34.25817 1.000 23.07308 192 LEU A O 1
ATOM 1564 N N . ALA A 1 194 ? 25.87818 20.15289 34.80237 1.000 25.35708 193 ALA A N 1
ATOM 1565 C CA . ALA A 1 194 ? 25.31407 20.09754 36.14683 1.000 24.71710 193 ALA A CA 1
ATOM 1566 C C . ALA A 1 194 ? 25.73166 21.31185 36.96910 1.000 21.02165 193 ALA A C 1
ATOM 1567 O O . ALA A 1 194 ? 24.90886 21.89650 37.68525 1.000 22.75531 193 ALA A O 1
ATOM 1569 N N . MET A 1 195 ? 27.00312 21.71565 36.87224 1.000 21.50580 194 MET A N 1
ATOM 1570 C CA . MET A 1 195 ? 27.45328 22.90404 37.59487 1.000 23.88720 194 MET A CA 1
ATOM 1571 C C . MET A 1 195 ? 26.74752 24.15803 37.09506 1.000 23.67735 194 MET A C 1
ATOM 1572 O O . MET A 1 195 ? 26.42707 25.05311 37.88607 1.000 23.06345 194 MET A O 1
ATOM 1577 N N . THR A 1 196 ? 26.51353 24.24719 35.78335 1.000 19.87264 195 THR A N 1
ATOM 1578 C CA . THR A 1 196 ? 25.78208 25.38390 35.22725 1.000 21.87302 195 THR A CA 1
ATOM 1579 C C . THR A 1 196 ? 24.38249 25.48247 35.82547 1.000 25.90972 195 THR A C 1
ATOM 1580 O O . THR A 1 196 ? 23.93764 26.56431 36.22988 1.000 20.40506 195 THR A O 1
ATOM 1584 N N . ILE A 1 197 ? 23.67338 24.35553 35.88857 1.000 20.64245 196 ILE A N 1
ATOM 1585 C CA . ILE A 1 197 ? 22.29923 24.36022 36.38303 1.000 24.45128 196 ILE A CA 1
ATOM 1586 C C . ILE A 1 197 ? 22.26792 24.65473 37.87978 1.000 22.07563 196 ILE A C 1
ATOM 1587 O O . ILE A 1 197 ? 21.47007 25.47432 38.34985 1.000 21.69529 196 ILE A O 1
ATOM 1592 N N . LEU A 1 198 ? 23.13719 23.99483 38.65004 1.000 21.42118 197 LEU A N 1
ATOM 1593 C CA . LEU A 1 198 ? 23.10266 24.14581 40.10311 1.000 22.87794 197 LEU A CA 1
ATOM 1594 C C . LEU A 1 198 ? 23.49930 25.55467 40.53215 1.000 24.82532 197 LEU A C 1
ATOM 1595 O O . LEU A 1 198 ? 22.86173 26.13880 41.41567 1.000 21.14457 197 LEU A O 1
ATOM 1600 N N . ALA A 1 199 ? 24.55219 26.11367 39.92912 1.000 20.37137 198 ALA A N 1
ATOM 1601 C CA . ALA A 1 199 ? 24.93995 27.48348 40.25311 1.000 20.01616 198 ALA A CA 1
ATOM 1602 C C . ALA A 1 199 ? 23.84259 28.47056 39.87479 1.000 21.79804 198 ALA A C 1
ATOM 1603 O O . ALA A 1 199 ? 23.56193 29.41370 40.62138 1.000 22.77959 198 ALA A O 1
ATOM 1605 N N . SER A 1 200 ? 23.20317 28.26697 38.72306 1.000 21.50864 199 SER A N 1
ATOM 1606 C CA . SER A 1 200 ? 22.16085 29.19132 38.28982 1.000 19.19326 199 SER A CA 1
ATOM 1607 C C . SER A 1 200 ? 20.94651 29.13772 39.20869 1.000 22.84398 199 SER A C 1
ATOM 1608 O O . SER A 1 200 ? 20.34122 30.17412 39.50308 1.000 23.58376 199 SER A O 1
ATOM 1611 N N . LYS A 1 201 ? 20.57605 27.94265 39.67555 1.000 22.87833 200 LYS A N 1
ATOM 1612 C CA . LYS A 1 201 ? 19.38015 27.81389 40.50474 1.000 24.95534 200 LYS A CA 1
ATOM 1613 C C . LYS A 1 201 ? 19.62447 28.26661 41.93866 1.000 25.72937 200 LYS A C 1
ATOM 1614 O O . LYS A 1 201 ? 18.72953 28.83535 42.57319 1.000 23.51612 200 LYS A O 1
ATOM 1620 N N . TYR A 1 202 ? 20.81424 28.00799 42.47572 1.000 21.77075 201 TYR A N 1
ATOM 1621 C CA . TYR A 1 202 ? 21.05036 28.13922 43.90806 1.000 20.53962 201 TYR A CA 1
ATOM 1622 C C . TYR A 1 202 ? 22.10622 29.18413 44.23445 1.000 23.91780 201 TYR A C 1
ATOM 1623 O O . TYR A 1 202 ? 22.60539 29.21649 45.36341 1.000 22.98019 201 TYR A O 1
ATOM 1632 N N . GLN A 1 203 ? 22.43543 30.04982 43.27882 1.000 23.52741 202 GLN A N 1
ATOM 1633 C CA . GLN A 1 203 ? 23.41003 31.10920 43.49513 1.000 22.24089 202 GLN A CA 1
ATOM 1634 C C . GLN A 1 203 ? 23.07865 31.93855 44.72876 1.000 24.88269 202 GLN A C 1
ATOM 1635 O O . GLN A 1 203 ? 21.92385 32.30416 44.96444 1.000 23.33487 202 GLN A O 1
ATOM 1641 N N . LYS A 1 204 ? 24.10866 32.23079 45.51507 1.000 21.63831 203 LYS A N 1
ATOM 1642 C CA . LYS A 1 204 ? 24.05551 33.24762 46.55321 1.000 23.60551 203 LYS A CA 1
ATOM 1643 C C . LYS A 1 204 ? 25.07436 34.33064 46.22266 1.000 25.03620 203 LYS A C 1
ATOM 1644 O O . LYS A 1 204 ? 26.14101 34.04921 45.67007 1.000 22.24853 203 LYS A O 1
ATOM 1650 N N . LYS A 1 205 ? 24.74362 35.57350 46.55863 1.000 23.85919 204 LYS A N 1
ATOM 1651 C CA . LYS A 1 205 ? 25.53934 36.71633 46.13885 1.000 24.97787 204 LYS A CA 1
ATOM 1652 C C . LYS A 1 205 ? 26.27280 37.34938 47.31494 1.000 28.32374 204 LYS A C 1
ATOM 1653 O O . LYS A 1 205 ? 25.76667 37.39505 48.43953 1.000 25.41912 204 LYS A O 1
ATOM 1659 N N . HIS A 1 206 ? 27.48330 37.83513 47.03628 1.000 24.65212 205 HIS A N 1
ATOM 1660 C CA . HIS A 1 206 ? 28.20642 38.70308 47.96746 1.000 26.35069 205 HIS A CA 1
ATOM 1661 C C . HIS A 1 206 ? 29.08946 39.61551 47.11421 1.000 26.40847 205 HIS A C 1
ATOM 1662 O O . HIS A 1 206 ? 30.20732 39.25201 46.74535 1.000 24.81609 205 HIS A O 1
ATOM 1669 N N . GLU A 1 207 ? 28.56818 40.80089 46.81268 1.000 27.25467 206 GLU A N 1
ATOM 1670 C CA . GLU A 1 207 ? 29.25845 41.74022 45.93922 1.000 31.27611 206 GLU A CA 1
ATOM 1671 C C . GLU A 1 207 ? 30.65372 42.05740 46.46512 1.000 28.79069 206 GLU A C 1
ATOM 1672 O O . GLU A 1 207 ? 30.83692 42.32221 47.65482 1.000 26.74238 206 GLU A O 1
ATOM 1678 N N . GLY A 1 208 ? 31.64219 42.01873 45.56800 1.000 26.63036 207 GLY A N 1
ATOM 1679 C CA . GLY A 1 208 ? 33.01227 42.33264 45.91752 1.000 27.51282 207 GLY A CA 1
ATOM 1680 C C . GLY A 1 208 ? 33.82341 41.18408 46.48308 1.000 27.94405 207 GLY A C 1
ATOM 1681 O O . GLY A 1 208 ? 35.03961 41.33673 46.66369 1.000 25.89867 207 GLY A O 1
ATOM 1682 N N . ARG A 1 209 ? 33.19504 40.03601 46.77162 1.000 22.70913 208 ARG A N 1
ATOM 1683 C CA . ARG A 1 209 ? 33.87024 38.89363 47.40009 1.000 21.48627 208 ARG A CA 1
ATOM 1684 C C . ARG A 1 209 ? 33.43596 37.61194 46.68286 1.000 21.54666 208 ARG A C 1
ATOM 1685 O O . ARG A 1 209 ? 32.49938 36.92675 47.10032 1.000 22.28042 208 ARG A O 1
ATOM 1693 N N . ASP A 1 210 ? 34.12978 37.28043 45.58948 1.000 20.80475 209 ASP A N 1
ATOM 1694 C CA . ASP A 1 210 ? 33.83506 36.02739 44.90142 1.000 20.72513 209 ASP A CA 1
ATOM 1695 C C . ASP A 1 210 ? 34.10733 34.82357 45.79342 1.000 21.24550 209 ASP A C 1
ATOM 1696 O O . ASP A 1 210 ? 33.46432 33.77832 45.63160 1.000 22.76016 209 ASP A O 1
ATOM 1701 N N . ASP A 1 211 ? 35.05686 34.94328 46.72942 1.000 21.04231 210 ASP A N 1
ATOM 1702 C CA . ASP A 1 211 ? 35.34050 33.83445 47.63612 1.000 22.08252 210 ASP A CA 1
ATOM 1703 C C . ASP A 1 211 ? 34.15209 33.55965 48.54974 1.000 25.14674 210 ASP A C 1
ATOM 1704 O O . ASP A 1 211 ? 33.73134 32.40794 48.70913 1.000 23.02971 210 ASP A O 1
ATOM 1709 N N . ILE A 1 212 ? 33.58577 34.60909 49.14885 1.000 24.22932 211 ILE A N 1
ATOM 1710 C CA . ILE A 1 212 ? 32.41116 34.42168 49.99644 1.000 20.83937 211 ILE A CA 1
ATOM 1711 C C . ILE A 1 212 ? 31.20918 33.99979 49.15878 1.000 26.40501 211 ILE A C 1
ATOM 1712 O O . ILE A 1 212 ? 30.41659 33.14594 49.57387 1.000 21.97434 211 ILE A O 1
ATOM 1717 N N . ALA A 1 213 ? 31.06186 34.57750 47.96355 1.000 22.11371 212 ALA A N 1
ATOM 1718 C CA . ALA A 1 213 ? 29.95533 34.19794 47.08874 1.000 21.76002 212 ALA A CA 1
ATOM 1719 C C . ALA A 1 213 ? 29.99772 32.71199 46.75313 1.000 24.95591 212 ALA A C 1
ATOM 1720 O O . ALA A 1 213 ? 28.96204 32.03468 46.76578 1.000 21.81922 212 ALA A O 1
ATOM 1722 N N . LEU A 1 214 ? 31.18706 32.17999 46.46366 1.000 22.70965 213 LEU A N 1
ATOM 1723 C CA . LEU A 1 214 ? 31.28630 30.75479 46.16235 1.000 22.88403 213 LEU A CA 1
ATOM 1724 C C . LEU A 1 214 ? 30.97830 29.90695 47.39191 1.000 21.61233 213 LEU A C 1
ATOM 1725 O O . LEU A 1 214 ? 30.28469 28.88687 47.28933 1.000 22.15758 213 LEU A O 1
ATOM 1730 N N . ARG A 1 215 ? 31.48804 30.30898 48.55951 1.000 19.45939 214 ARG A N 1
ATOM 1731 C CA . ARG A 1 215 ? 31.17629 29.59459 49.79521 1.000 21.27030 214 ARG A CA 1
ATOM 1732 C C . ARG A 1 215 ? 29.67184 29.55127 50.03050 1.000 23.19125 214 ARG A C 1
ATOM 1733 O O . ARG A 1 215 ? 29.09900 28.48250 50.27644 1.000 22.88783 214 ARG A O 1
ATOM 1741 N N . ASP A 1 216 ? 29.01934 30.71320 49.97252 1.000 22.39463 215 ASP A N 1
ATOM 1742 C CA . ASP A 1 216 ? 27.57555 30.76978 50.18026 1.000 24.37229 215 ASP A CA 1
ATOM 1743 C C . ASP A 1 216 ? 26.83639 29.91996 49.15432 1.000 25.08889 215 ASP A C 1
ATOM 1744 O O . ASP A 1 216 ? 25.87112 29.22455 49.49241 1.000 24.58965 215 ASP A O 1
ATOM 1749 N N . THR A 1 217 ? 27.27329 29.97063 47.89290 1.000 19.47153 216 THR A N 1
ATOM 1750 C CA . THR A 1 217 ? 26.61578 29.20077 46.84055 1.000 20.41967 216 THR A CA 1
ATOM 1751 C C . THR A 1 217 ? 26.78338 27.70037 47.06149 1.000 22.89366 216 THR A C 1
ATOM 1752 O O . THR A 1 217 ? 25.85553 26.92267 46.80546 1.000 24.52361 216 THR A O 1
ATOM 1756 N N . LEU A 1 218 ? 27.95536 27.27307 47.54136 1.000 20.31462 217 LEU A N 1
ATOM 1757 C CA . LEU A 1 218 ? 28.15550 25.85522 47.83739 1.000 22.15088 217 LEU A CA 1
ATOM 1758 C C . LEU A 1 218 ? 27.17811 25.36876 48.89971 1.000 25.97115 217 LEU A C 1
ATOM 1759 O O . LEU A 1 218 ? 26.60361 24.28085 48.77283 1.000 22.66433 217 LEU A O 1
ATOM 1764 N N . LYS A 1 219 ? 26.98731 26.15392 49.96281 1.000 22.73864 218 LYS A N 1
ATOM 1765 C CA . LYS A 1 219 ? 26.06161 25.75101 51.01734 1.000 23.76385 218 LYS A CA 1
ATOM 1766 C C . LYS A 1 219 ? 24.62427 25.74661 50.51809 1.000 23.05157 218 LYS A C 1
ATOM 1767 O O . LYS A 1 219 ? 23.82140 24.90272 50.93328 1.000 23.70676 218 LYS A O 1
ATOM 1773 N N . SER A 1 220 ? 24.28042 26.68524 49.63372 1.000 21.29764 219 SER A N 1
ATOM 1774 C CA . SER A 1 220 ? 22.94048 26.70396 49.05576 1.000 22.84513 219 SER A CA 1
ATOM 1775 C C . SER A 1 220 ? 22.70518 25.47567 48.18530 1.000 22.75388 219 SER A C 1
ATOM 1776 O O . SER A 1 220 ? 21.63644 24.85527 48.24887 1.000 22.77567 219 SER A O 1
ATOM 1779 N N . ILE A 1 221 ? 23.69685 25.11129 47.37066 1.000 21.62750 220 ILE A N 1
ATOM 1780 C CA . ILE A 1 221 ? 23.60522 23.89486 46.56644 1.000 22.44390 220 ILE A CA 1
ATOM 1781 C C . ILE A 1 221 ? 23.44839 22.67170 47.46468 1.000 24.30907 220 ILE A C 1
ATOM 178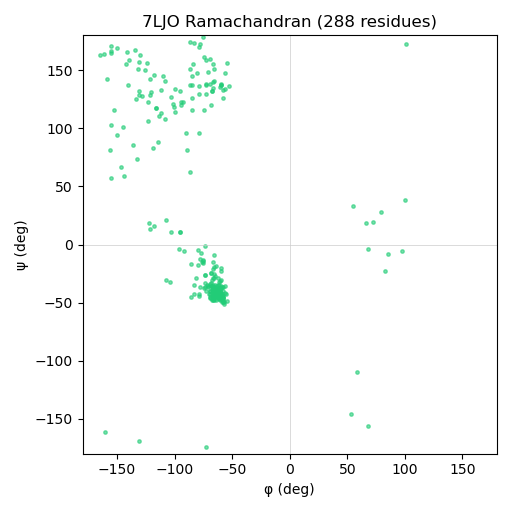2 O O . ILE A 1 221 ? 22.62407 21.78710 47.20026 1.000 22.45831 220 ILE A O 1
ATOM 1787 N N . ARG A 1 222 ? 24.23052 22.60707 48.54842 1.000 20.61209 221 ARG A N 1
ATOM 1788 C CA . ARG A 1 222 ? 24.13026 21.46340 49.45116 1.000 21.42131 221 ARG A CA 1
ATOM 1789 C C . ARG A 1 222 ? 22.73760 21.35933 50.05886 1.000 23.89421 221 ARG A C 1
ATOM 1790 O O . ARG A 1 222 ? 22.15868 20.26775 50.11271 1.000 24.39973 221 ARG A O 1
ATOM 1798 N N . THR A 1 223 ? 22.17928 22.48559 50.51255 1.000 22.97822 222 THR A N 1
ATOM 1799 C CA . THR A 1 223 ? 20.84174 22.46215 51.09889 1.000 22.39776 222 THR A CA 1
ATOM 1800 C C . THR A 1 223 ? 19.81941 21.91538 50.11235 1.000 25.14776 222 THR A C 1
ATOM 1801 O O . THR A 1 223 ? 18.98404 21.07717 50.47246 1.000 25.04690 222 THR A O 1
ATOM 1805 N N . ALA A 1 224 ? 19.89055 22.35762 48.85554 1.000 24.30523 223 ALA A N 1
ATOM 1806 C CA . ALA A 1 224 ? 18.93870 21.89634 47.85135 1.000 23.80778 223 ALA A CA 1
ATOM 1807 C C . ALA A 1 224 ? 19.11462 20.41267 47.55497 1.000 23.03565 223 ALA A C 1
ATOM 1808 O O . ALA A 1 224 ? 18.13063 19.66851 47.46481 1.000 23.93259 223 ALA A O 1
ATOM 1810 N N . LEU A 1 225 ? 20.36176 19.96071 47.40559 1.000 23.85743 224 LEU A N 1
ATOM 1811 C CA . LEU A 1 225 ? 20.59812 18.56750 47.04170 1.000 23.66454 224 LEU A CA 1
ATOM 1812 C C . LEU A 1 225 ? 20.33978 17.61915 48.20836 1.000 27.73620 224 LEU A C 1
ATOM 1813 O O . LEU A 1 225 ? 20.01524 16.44659 47.98728 1.000 25.99945 224 LEU A O 1
ATOM 1818 N N . GLN A 1 226 ? 20.47585 18.09819 49.44859 1.000 23.29421 225 GLN A N 1
ATOM 1819 C CA . GLN A 1 226 ? 20.10494 17.27553 50.59639 1.000 24.65655 225 GLN A CA 1
ATOM 1820 C C . GLN A 1 226 ? 18.60406 17.01945 50.62271 1.000 28.59592 225 GLN A C 1
ATOM 1821 O O . GLN A 1 226 ? 18.15888 15.92829 50.99924 1.000 28.39869 225 GLN A O 1
ATOM 1827 N N . ALA A 1 227 ? 17.81019 18.01111 50.21638 1.000 23.50044 226 ALA A N 1
ATOM 1828 C CA . ALA A 1 227 ? 16.36250 17.83452 50.17889 1.000 24.36459 226 ALA A CA 1
ATOM 1829 C C . ALA A 1 227 ? 15.94369 16.92321 49.03079 1.000 24.75972 226 ALA A C 1
ATOM 1830 O O . ALA A 1 227 ? 15.04163 16.09127 49.18626 1.000 24.88652 226 ALA A O 1
ATOM 1832 N N . ASN A 1 228 ? 16.58674 17.06379 47.87283 1.000 26.10509 227 ASN A N 1
ATOM 1833 C CA . ASN A 1 228 ? 16.19707 16.31796 46.67564 1.000 26.42947 227 ASN A CA 1
ATOM 1834 C C . ASN A 1 228 ? 17.43417 16.22898 45.78910 1.000 27.91170 227 ASN A C 1
ATOM 1835 O O . ASN A 1 228 ? 17.79837 17.20934 45.13084 1.000 23.77686 227 ASN A O 1
ATOM 1840 N N . PHE A 1 229 ? 18.08200 15.06528 45.78476 1.000 23.74668 228 PHE A N 1
ATOM 1841 C CA . PHE A 1 229 ? 19.29822 14.89423 44.99382 1.000 25.70290 228 PHE A CA 1
ATOM 1842 C C . PHE A 1 229 ? 18.90074 14.68281 43.53923 1.000 26.90902 228 PHE A C 1
ATOM 1843 O O . PHE A 1 229 ? 18.59559 13.56386 43.11853 1.000 24.29781 228 PHE A O 1
ATOM 1851 N N . SER A 1 230 ? 18.91202 15.76668 42.76872 1.000 25.15322 229 SER A N 1
ATOM 1852 C CA . SER A 1 230 ? 18.50580 15.74444 41.37223 1.000 25.27421 229 SER A CA 1
ATOM 1853 C C . SER A 1 230 ? 19.06234 16.98843 40.70020 1.000 26.46055 229 SER A C 1
ATOM 1854 O O . SER A 1 230 ? 19.45981 17.94958 41.36495 1.000 24.98304 229 SER A O 1
ATOM 1857 N N . CYS A 1 231 ? 19.07761 16.96078 39.36211 1.000 23.33190 230 CYS A N 1
ATOM 1858 C CA . CYS A 1 231 ? 19.58345 18.09612 38.58572 1.000 23.27761 230 CYS A CA 1
ATOM 1859 C C . CYS A 1 231 ? 18.93501 18.03631 37.19925 1.000 26.90458 230 CYS A C 1
ATOM 1860 O O . CYS A 1 231 ? 19.51349 17.55335 36.22363 1.000 27.90678 230 CYS A O 1
ATOM 1863 N N . VAL A 1 232 ? 17.70343 18.52712 37.12406 1.000 24.84571 231 VAL A N 1
ATOM 1864 C CA . VAL A 1 232 ? 16.90409 18.42722 35.90804 1.000 24.85009 231 VAL A CA 1
ATOM 1865 C C . VAL A 1 232 ? 17.34075 19.49435 34.91454 1.000 27.35997 231 VAL A C 1
ATOM 1866 O O . VAL A 1 232 ? 17.55034 20.65842 35.27528 1.000 25.71935 231 VAL A O 1
ATOM 1870 N N . VAL A 1 233 ? 17.46967 19.09780 33.65544 1.000 28.42341 232 VAL A N 1
ATOM 1871 C CA . VAL A 1 233 ? 17.87223 20.03736 32.60342 1.000 26.48837 232 VAL A CA 1
ATOM 1872 C C . VAL A 1 233 ? 16.71311 20.98307 32.30320 1.000 26.89810 232 VAL A C 1
ATOM 1873 O O . VAL A 1 233 ? 15.58102 20.51941 32.08126 1.000 29.93827 232 VAL A O 1
ATOM 1877 N N . PRO A 1 234 ? 16.93438 22.29674 32.29228 1.000 30.59348 233 PRO A N 1
ATOM 1878 C CA . PRO A 1 234 ? 15.84055 23.22833 31.98824 1.000 30.25120 233 PRO A CA 1
ATOM 1879 C C . PRO A 1 234 ? 15.25159 22.96938 30.60939 1.000 35.23991 233 PRO A C 1
ATOM 1880 O O . PRO A 1 234 ? 15.97238 22.72679 29.64034 1.000 39.94518 233 PRO A O 1
ATOM 1884 N N . GLY A 1 235 ? 13.92071 23.01294 30.53264 1.000 44.93594 234 GLY A N 1
ATOM 1885 C CA . GLY A 1 235 ? 13.21543 22.82133 29.28544 1.000 50.97767 234 GLY A CA 1
ATOM 1886 C C . GLY A 1 235 ? 12.98794 21.38220 28.88131 1.000 58.11869 234 GLY A C 1
ATOM 1887 O O . GLY A 1 235 ? 12.07063 21.11406 28.09564 1.000 52.56296 234 GLY A O 1
ATOM 1888 N N . THR A 1 236 ? 13.79229 20.44211 29.38142 1.000 57.89493 235 THR A N 1
ATOM 1889 C CA . THR A 1 236 ? 13.56988 19.01666 29.15401 1.000 65.85408 235 THR A CA 1
ATOM 1890 C C . THR A 1 236 ? 13.24964 18.36335 30.49127 1.000 56.41405 235 THR A C 1
ATOM 1891 O O . THR A 1 236 ? 14.16118 17.91443 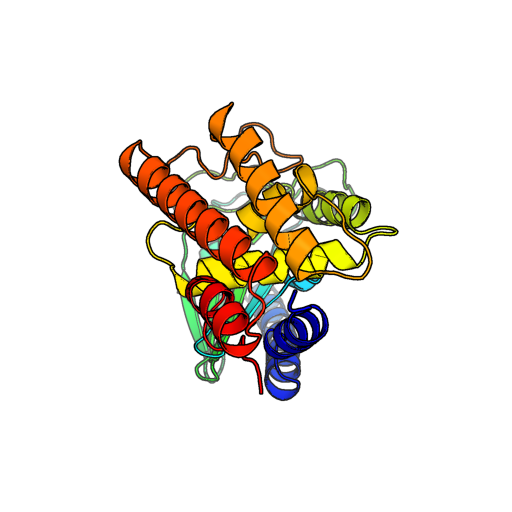31.20176 1.000 45.68971 235 THR A O 1
ATOM 1895 N N . PRO A 1 237 ? 11.98147 18.33019 30.90670 1.000 58.21576 236 PRO A N 1
ATOM 1896 C CA . PRO A 1 237 ? 11.61008 17.53365 32.08114 1.000 69.71315 236 PRO A CA 1
ATOM 1897 C C . PRO A 1 237 ? 12.05516 16.08389 31.93888 1.000 64.88259 236 PRO A C 1
ATOM 1898 O O . PRO A 1 237 ? 12.25601 15.57775 30.83068 1.000 61.10040 236 PRO A O 1
ATOM 1902 N N . TYR A 1 238 ? 12.22399 15.42734 33.08969 1.000 54.67787 237 TYR A N 1
ATOM 1903 C CA . TYR A 1 238 ? 12.62494 14.02494 33.19124 1.000 52.26087 237 TYR A CA 1
ATOM 1904 C C . TYR A 1 238 ? 14.05570 13.79930 32.71803 1.000 55.88944 237 TYR A C 1
ATOM 1905 O O . TYR A 1 238 ? 14.58159 12.68481 32.81391 1.000 49.73492 237 TYR A O 1
ATOM 1914 N N . ASP A 1 239 ? 14.69733 14.85642 32.22289 1.000 40.74930 238 ASP A N 1
ATOM 1915 C CA . ASP A 1 239 ? 16.11831 14.82194 31.89228 1.000 35.15273 238 ASP A CA 1
ATOM 1916 C C . ASP A 1 239 ? 16.88365 15.22750 33.14785 1.000 32.71758 238 ASP A C 1
ATOM 1917 O O . ASP A 1 239 ? 17.28944 16.37601 33.33128 1.000 32.28541 238 ASP A O 1
ATOM 1922 N N . ASP A 1 240 ? 17.05967 14.25225 34.03657 1.000 28.91389 239 ASP A N 1
ATOM 1923 C CA . ASP A 1 240 ? 17.70630 14.44921 35.32955 1.000 25.84984 239 ASP A CA 1
ATOM 1924 C C . ASP A 1 240 ? 19.15199 13.97781 35.21253 1.000 28.09711 239 ASP A C 1
ATOM 1925 O O . ASP A 1 240 ? 19.40705 12.78461 35.02490 1.000 30.89663 239 ASP A O 1
ATOM 1930 N N . LEU A 1 241 ? 20.09723 14.91433 35.33117 1.000 27.07480 240 LEU A N 1
ATOM 1931 C CA . LEU A 1 241 ? 21.50702 14.57362 35.16546 1.000 24.33463 240 LEU A CA 1
ATOM 1932 C C . LEU A 1 241 ? 22.01142 13.61486 36.23614 1.000 31.90684 240 LEU A C 1
ATOM 1933 O O . LEU A 1 241 ? 23.05777 12.98570 36.04159 1.000 28.24507 240 LEU A O 1
ATOM 1938 N N . PHE A 1 242 ? 21.30445 13.48965 37.35813 1.000 27.34630 241 PHE A N 1
ATOM 1939 C CA . PHE A 1 242 ? 21.71200 12.60534 38.44245 1.000 25.33499 241 PHE A CA 1
ATOM 1940 C C . PHE A 1 242 ? 20.91134 11.30964 38.48240 1.000 24.85681 241 PHE A C 1
ATOM 1941 O O . PHE A 1 242 ? 21.02410 10.55740 39.45469 1.000 26.03081 241 PHE A O 1
ATOM 1949 N N . GLU A 1 243 ? 20.11848 11.02323 37.44609 1.000 29.05140 242 GLU A N 1
ATOM 1950 C CA . GLU A 1 243 ? 19.19391 9.89431 37.51128 1.000 30.86855 242 GLU A CA 1
ATOM 1951 C C . GLU A 1 243 ? 19.91614 8.55047 37.53520 1.000 30.67082 242 GLU A C 1
ATOM 1952 O O . GLU A 1 243 ? 19.35624 7.56277 38.02296 1.000 36.03954 242 GLU A O 1
ATOM 1958 N N . SER A 1 244 ? 21.14099 8.48495 37.02030 1.000 31.49103 243 SER A N 1
ATOM 1959 C CA . SER A 1 244 ? 21.89706 7.23887 36.99486 1.000 35.72490 243 SER A CA 1
ATOM 1960 C C . SER A 1 244 ? 22.78516 7.05836 38.21752 1.000 29.29784 243 SER A C 1
ATOM 1961 O O . SER A 1 244 ? 23.40368 5.99928 38.36395 1.000 32.16087 243 SER A O 1
ATOM 1964 N N . TYR A 1 245 ? 22.86449 8.05866 39.09039 1.000 31.56951 244 TYR A N 1
ATOM 1965 C CA . TYR A 1 245 ? 23.77125 8.01743 40.23115 1.000 28.66072 244 TYR A CA 1
ATOM 1966 C C . TYR A 1 245 ? 23.22188 7.07280 41.29098 1.000 28.61245 244 TYR A C 1
ATOM 1967 O O . TYR A 1 245 ? 22.17042 7.34553 41.87990 1.000 31.64389 244 TYR A O 1
ATOM 1976 N N . ASP A 1 246 ? 23.93286 5.97991 41.55805 1.000 30.71104 245 ASP A N 1
ATOM 1977 C CA . ASP A 1 246 ? 23.51680 5.11600 42.65142 1.000 33.98132 245 ASP A CA 1
ATOM 1978 C C . ASP A 1 246 ? 23.89244 5.76456 43.98311 1.000 32.02178 245 ASP A C 1
ATOM 1979 O O . ASP A 1 246 ? 24.47270 6.85405 44.03236 1.000 30.63553 245 ASP A O 1
ATOM 1984 N N . SER A 1 247 ? 23.53983 5.09835 45.08565 1.000 29.81742 246 SER A N 1
ATOM 1985 C CA . SER A 1 247 ? 23.77925 5.69125 46.39756 1.000 29.36577 24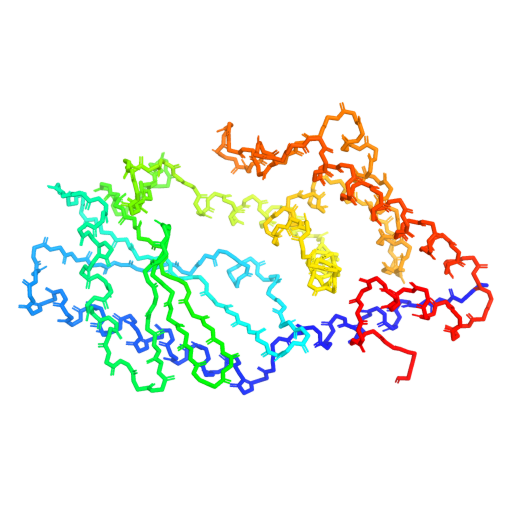6 SER A CA 1
ATOM 1986 C C . SER A 1 247 ? 25.26383 5.92722 46.64347 1.000 35.46592 246 SER A C 1
ATOM 1987 O O . SER A 1 247 ? 25.63465 6.89139 47.32258 1.000 31.31998 246 SER A O 1
ATOM 1990 N N . ASN A 1 248 ? 26.12614 5.07531 46.08620 1.000 33.67344 247 ASN A N 1
ATOM 1991 C CA . ASN A 1 248 ? 27.56131 5.23635 46.29345 1.000 32.85385 247 ASN A CA 1
ATOM 1992 C C . ASN A 1 248 ? 28.07719 6.50601 45.62510 1.000 34.16899 247 ASN A C 1
ATOM 1993 O O . ASN A 1 248 ? 28.81358 7.28643 46.24070 1.000 31.42537 247 ASN A O 1
ATOM 1998 N N . ARG A 1 249 ? 27.69901 6.73548 44.36371 1.000 28.36392 248 ARG A N 1
ATOM 1999 C CA . ARG A 1 249 ? 28.16898 7.93318 43.67409 1.000 29.06915 248 ARG A CA 1
ATOM 2000 C C . ARG A 1 249 ? 27.60634 9.19264 44.31929 1.000 31.06933 248 ARG A C 1
ATOM 2001 O O . ARG A 1 249 ? 28.30957 10.20318 44.44383 1.000 24.72756 248 ARG A O 1
ATOM 2009 N N . GLN A 1 250 ? 26.34135 9.14853 44.74227 1.000 26.54779 249 GLN A N 1
ATOM 2010 C CA . GLN A 1 250 ? 25.75143 10.29222 45.43085 1.000 27.21825 249 GLN A CA 1
ATOM 2011 C C . GLN A 1 250 ? 26.50370 10.60020 46.71816 1.000 25.69140 249 GLN A C 1
ATOM 2012 O O . GLN A 1 250 ? 26.83768 11.75804 46.99450 1.000 26.63581 249 GLN A O 1
ATOM 2018 N N . GLU A 1 251 ? 26.78630 9.56804 47.51554 1.000 26.64055 250 GLU A N 1
ATOM 2019 C CA . GLU A 1 251 ? 27.47380 9.78340 48.78485 1.000 27.36692 250 GLU A CA 1
ATOM 2020 C C . GLU A 1 251 ? 28.87784 10.33037 48.56397 1.000 26.75450 250 GLU A C 1
ATOM 2021 O O . GLU A 1 251 ? 29.33658 11.19361 49.31983 1.000 26.78562 250 GLU A O 1
ATOM 2027 N N . LYS A 1 252 ? 29.57488 9.84434 47.53038 1.000 26.79623 251 LYS A N 1
ATOM 2028 C CA . LYS A 1 252 ? 30.91309 10.35300 47.24173 1.000 27.06809 251 LYS A CA 1
ATOM 2029 C C . LYS A 1 252 ? 30.87353 11.82936 46.87370 1.000 27.84438 251 LYS A C 1
ATOM 2030 O O . LYS A 1 252 ? 31.70217 12.61597 47.34721 1.000 25.48815 251 LYS A O 1
ATOM 2036 N N . PHE A 1 253 ? 29.91690 12.22681 46.03211 1.000 23.75598 252 PHE A N 1
ATOM 2037 C CA . PHE A 1 253 ? 29.83012 13.62860 45.63524 1.000 25.23396 252 PHE A CA 1
ATOM 2038 C C . PHE A 1 253 ? 29.44630 14.51631 46.81183 1.000 24.68808 252 PHE A C 1
ATOM 2039 O O . PHE A 1 253 ? 30.05507 15.57038 47.03010 1.000 22.49971 252 PHE A O 1
ATOM 2047 N N . MET A 1 254 ? 28.42219 14.11846 47.57132 1.000 23.47803 253 MET A N 1
ATOM 2048 C CA . MET A 1 254 ? 27.98501 14.94772 48.68859 1.000 23.61142 253 MET A CA 1
ATOM 2049 C C . MET A 1 254 ? 29.04479 15.01151 49.78069 1.000 26.43101 253 MET A C 1
ATOM 2050 O O . MET A 1 254 ? 29.13764 16.01648 50.49515 1.000 26.33500 253 MET A O 1
ATOM 2055 N N . SER A 1 255 ? 29.86531 13.96655 49.91120 1.000 24.15873 254 SER A N 1
ATOM 2056 C CA . SER A 1 255 ? 30.98002 14.02662 50.85069 1.000 26.71502 254 SER A CA 1
ATOM 2057 C C . SER A 1 255 ? 32.04101 15.01568 50.38157 1.000 26.50203 254 SER A C 1
ATOM 2058 O O . SER A 1 255 ? 32.57087 15.79254 51.18548 1.000 25.41282 254 SER A O 1
ATOM 2061 N N . GLU A 1 256 ? 32.36627 15.00295 49.08602 1.000 28.44438 255 GLU A N 1
ATOM 2062 C CA . GLU A 1 256 ? 33.30906 15.98448 48.55757 1.000 26.75034 255 GLU A CA 1
ATOM 2063 C C . GLU A 1 256 ? 32.76537 17.39814 48.71348 1.000 25.12308 255 GLU A C 1
ATOM 2064 O O . GLU A 1 256 ? 33.51817 18.33097 49.01936 1.000 24.30743 255 GLU A O 1
ATOM 2070 N N . LEU A 1 257 ? 31.45286 17.57275 48.52836 1.000 24.26960 256 LEU A N 1
ATOM 2071 C CA . LEU A 1 257 ? 30.84575 18.88435 48.73586 1.000 22.67001 256 LEU A CA 1
ATOM 2072 C C . LEU A 1 257 ? 30.95843 19.31749 50.19375 1.000 23.57454 256 LEU A C 1
ATOM 2073 O O . LEU A 1 257 ? 31.24219 20.48782 50.47800 1.000 22.54998 256 LEU A O 1
ATOM 2078 N N . ASN A 1 258 ? 30.75130 18.38688 51.12981 1.000 24.24994 257 ASN A N 1
ATOM 2079 C CA . ASN A 1 258 ? 30.95626 18.69192 52.54306 1.000 27.80991 257 ASN A CA 1
ATOM 2080 C C . ASN A 1 258 ? 32.38952 19.13623 52.80817 1.000 26.74144 257 ASN A C 1
ATOM 2081 O O . ASN A 1 258 ? 32.62546 20.11600 53.52558 1.000 26.27372 257 ASN A O 1
ATOM 2086 N N . GLY A 1 259 ? 33.36281 18.41372 52.25053 1.000 23.74309 258 GLY A N 1
ATOM 2087 C CA . GLY A 1 259 ? 34.75475 18.76478 52.48370 1.000 24.53508 258 GLY A CA 1
ATOM 2088 C C . GLY A 1 259 ? 35.12704 20.09907 51.86897 1.000 28.02797 258 GLY A C 1
ATOM 2089 O O . GLY A 1 259 ? 35.86955 20.88360 52.46734 1.000 26.95811 258 GLY A O 1
ATOM 2090 N N . PHE A 1 260 ? 34.62100 20.37151 50.66502 1.000 21.74986 259 PHE A N 1
ATOM 2091 C CA . PHE A 1 260 ? 34.82241 21.67713 50.04308 1.000 20.64076 259 PHE A CA 1
ATOM 2092 C C . PHE A 1 260 ? 34.26941 22.78424 50.93233 1.000 24.73054 259 PHE A C 1
ATOM 2093 O O . PHE A 1 260 ? 34.94487 23.78651 51.19358 1.000 24.46427 259 PHE A O 1
ATOM 2101 N N . ILE A 1 261 ? 33.03930 22.60683 51.41953 1.000 21.90968 260 ILE A N 1
ATOM 2102 C CA . ILE A 1 261 ? 32.40280 23.62461 52.25168 1.000 23.83861 260 ILE A CA 1
ATOM 2103 C C . ILE A 1 261 ? 33.18192 23.82603 53.54438 1.000 26.22043 260 ILE A C 1
ATOM 2104 O O . ILE A 1 261 ? 33.40341 24.96190 53.98085 1.000 25.56811 260 ILE A O 1
ATOM 2109 N N . GLU A 1 262 ? 33.61931 22.73211 54.17130 1.000 23.72834 261 GLU A N 1
ATOM 2110 C CA . GLU A 1 262 ? 34.38176 22.84726 55.41108 1.000 26.51855 261 GLU A CA 1
ATOM 2111 C C . GLU A 1 262 ? 35.65937 23.65278 55.19570 1.000 26.46039 261 GLU A C 1
ATOM 2112 O O . GLU A 1 262 ? 35.98913 24.54283 55.98918 1.000 26.35497 261 GLU A O 1
ATOM 2118 N N . ASP A 1 263 ? 36.38291 23.36540 54.11109 1.000 27.27654 262 ASP A N 1
ATOM 2119 C CA . ASP A 1 263 ? 37.62434 24.08368 53.84131 1.000 24.60044 262 ASP A CA 1
ATOM 2120 C C . ASP A 1 263 ? 37.35372 25.51935 53.40807 1.000 23.87119 262 ASP A C 1
ATOM 2121 O O . ASP A 1 263 ? 38.12844 26.42631 53.73505 1.000 25.44707 262 ASP A O 1
ATOM 2126 N N . ALA A 1 264 ? 36.26669 25.74687 52.66738 1.000 23.02268 263 ALA A N 1
ATOM 2127 C CA . ALA A 1 264 ? 35.90586 27.11257 52.29415 1.000 23.72442 263 ALA A CA 1
ATOM 2128 C C . ALA A 1 264 ? 35.58237 27.94944 53.52437 1.000 28.12846 263 ALA A C 1
ATOM 2129 O O . ALA A 1 264 ? 35.98904 29.11560 53.61693 1.000 24.96929 263 ALA A O 1
ATOM 2131 N N . ASP A 1 265 ? 34.83825 27.37399 54.47451 1.000 24.68733 264 ASP A N 1
ATOM 2132 C CA . ASP A 1 265 ? 34.55895 28.07166 55.72561 1.000 25.69060 264 ASP A CA 1
ATOM 2133 C C . ASP A 1 265 ? 35.85155 28.42178 56.44633 1.000 28.04775 264 ASP A C 1
ATOM 2134 O O . ASP A 1 265 ? 36.02360 29.54713 56.92901 1.000 27.98248 264 ASP A O 1
ATOM 2139 N N . ARG A 1 266 ? 36.77642 27.46253 56.52762 1.000 24.86360 265 ARG A N 1
ATOM 2140 C CA . ARG A 1 266 ? 38.04433 27.72156 57.19887 1.000 28.31065 265 ARG A CA 1
ATOM 2141 C C . ARG A 1 266 ? 38.83552 28.80625 56.47995 1.000 28.02443 265 ARG A C 1
ATOM 2142 O O . ARG A 1 266 ? 39.46221 29.65550 57.12392 1.000 26.81297 265 ARG A O 1
ATOM 2150 N N . ALA A 1 267 ? 38.80217 28.80530 55.14480 1.000 25.16212 266 ALA A N 1
ATOM 2151 C CA . ALA A 1 267 ? 39.54944 29.79899 54.37909 1.000 26.84534 266 ALA A CA 1
ATOM 2152 C C . ALA A 1 267 ? 39.00199 31.20219 54.61258 1.000 25.20387 266 ALA A C 1
ATOM 2153 O O . ALA A 1 267 ? 39.76317 32.14639 54.85592 1.000 24.72621 266 ALA A O 1
ATOM 2155 N N . VAL A 1 268 ? 37.67811 31.35636 54.53598 1.000 23.33139 267 VAL A N 1
ATOM 2156 C CA . VAL A 1 268 ? 37.05347 32.66052 54.74407 1.000 23.38868 267 VAL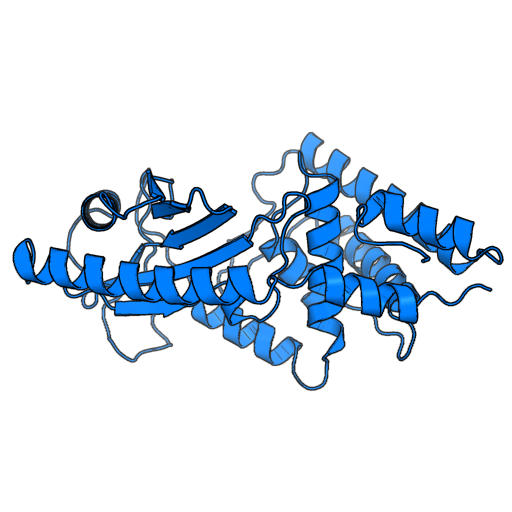 A CA 1
ATOM 2157 C C . VAL A 1 268 ? 37.35715 33.19899 56.13825 1.000 30.02490 267 VAL A C 1
ATOM 2158 O O . VAL A 1 268 ? 37.46560 34.41639 56.33491 1.000 27.28487 267 VAL A O 1
ATOM 2162 N N . ASN A 1 269 ? 37.51800 32.31626 57.12164 1.000 26.83043 268 ASN A N 1
ATOM 2163 C CA . ASN A 1 269 ? 37.82546 32.72658 58.48551 1.000 28.16484 268 ASN A CA 1
ATOM 2164 C C . ASN A 1 269 ? 39.31614 32.70550 58.79581 1.000 33.18346 268 ASN A C 1
ATOM 2165 O O . ASN A 1 269 ? 39.69443 32.83655 59.96360 1.000 38.79748 268 ASN A O 1
ATOM 2170 N N . GLU A 1 270 ? 40.16873 32.54307 57.79023 1.000 27.44461 269 GLU A N 1
ATOM 2171 C CA . GLU A 1 270 ? 41.60752 32.53971 58.00693 1.000 27.79323 269 GLU A CA 1
ATOM 2172 C C . GLU A 1 270 ? 42.15546 33.95876 57.97266 1.000 32.49242 269 GLU A C 1
ATOM 2173 O O . GLU A 1 270 ? 41.77357 34.76813 57.12303 1.000 31.92601 269 GLU A O 1
ATOM 2179 N N . LYS A 1 271 ? 43.05307 34.25681 58.91066 1.000 34.05831 270 LYS A N 1
ATOM 2180 C CA . LYS A 1 271 ? 43.80558 35.50108 58.83335 1.000 38.25223 270 LYS A CA 1
ATOM 2181 C C . LYS A 1 271 ? 44.98990 35.37099 57.88626 1.000 40.77022 270 LYS A C 1
ATOM 2182 O O . LYS A 1 271 ? 45.39511 36.35884 57.26118 1.000 42.89599 270 LYS A O 1
ATOM 2188 N N . ASN A 1 272 ? 45.53070 34.16123 57.75221 1.000 35.57633 271 ASN A N 1
ATOM 2189 C CA . ASN A 1 272 ? 46.72584 33.90379 56.95546 1.000 33.65241 271 ASN A CA 1
ATOM 2190 C C . ASN A 1 272 ? 46.31189 33.70292 55.50221 1.000 34.33947 271 ASN A C 1
ATOM 2191 O O . ASN A 1 272 ? 45.61364 32.73706 55.17604 1.000 32.35446 271 ASN A O 1
ATOM 2196 N N . LYS A 1 273 ? 46.75748 34.61014 54.62778 1.000 32.67715 272 LYS A N 1
ATOM 2197 C CA . LYS A 1 273 ? 46.31458 34.59277 53.23672 1.000 32.13548 272 LYS A CA 1
ATOM 2198 C C . LYS A 1 273 ? 46.86100 33.38156 52.48712 1.000 29.84897 272 LYS A C 1
ATOM 2199 O O . LYS A 1 273 ? 46.17999 32.82521 51.61724 1.000 27.79527 272 LYS A O 1
ATOM 2205 N N . LEU A 1 274 ? 48.08813 32.96339 52.80528 1.000 26.89068 273 LEU A N 1
ATOM 2206 C CA . LEU A 1 274 ? 48.65185 31.77016 52.17984 1.000 28.48439 273 LEU A CA 1
ATOM 2207 C C . LEU A 1 274 ? 47.84671 30.52944 52.54694 1.000 28.77229 273 LEU A C 1
ATOM 2208 O O . LEU A 1 274 ? 47.48469 29.73054 51.67622 1.000 25.12487 273 LEU A O 1
ATOM 2213 N N . LYS A 1 275 ? 47.54885 30.35645 53.83722 1.000 29.94880 274 LYS A N 1
ATOM 2214 C CA . LYS A 1 275 ? 46.75488 29.20666 54.26292 1.000 31.05814 274 LYS A CA 1
ATOM 2215 C C . LYS A 1 275 ? 45.37261 29.21947 53.62421 1.000 29.61661 274 LYS A C 1
ATOM 2216 O O . LYS A 1 275 ? 44.87747 28.17678 53.17879 1.000 26.45706 274 LYS A O 1
ATOM 2222 N N . ALA A 1 276 ? 44.72916 30.38939 53.58096 1.000 24.84843 275 ALA A N 1
ATOM 2223 C CA . ALA A 1 276 ? 43.41947 30.49585 52.94474 1.000 26.87694 275 ALA A CA 1
ATOM 2224 C C . ALA A 1 276 ? 43.48313 30.06750 51.48444 1.000 25.77496 275 ALA A C 1
ATOM 2225 O O . ALA A 1 276 ? 42.60938 29.33618 51.00120 1.000 23.99509 275 ALA A O 1
ATOM 2227 N N . SER A 1 277 ? 44.51602 30.51419 50.76278 1.000 24.48848 276 SER A N 1
ATOM 2228 C CA . SER A 1 277 ? 44.63529 30.15080 49.35460 1.000 24.05649 276 SER A CA 1
ATOM 2229 C C . SER A 1 277 ? 44.86076 28.65380 49.18149 1.000 26.86598 276 SER A C 1
ATOM 2230 O O . SER A 1 277 ? 44.36026 28.05726 48.21995 1.000 25.48925 276 SER A O 1
ATOM 2233 N N . LYS A 1 278 ? 45.59756 28.02987 50.10253 1.000 26.29485 277 LYS A N 1
ATOM 2234 C CA . LYS A 1 278 ? 45.82948 26.59093 50.01431 1.000 23.79519 277 LYS A CA 1
ATOM 2235 C C . LYS A 1 278 ? 44.54131 25.80733 50.22539 1.000 26.80250 277 LYS A C 1
ATOM 2236 O O . LYS A 1 278 ? 44.33109 24.76727 49.58980 1.000 25.54863 277 LYS A O 1
ATOM 2242 N N . LEU A 1 279 ? 43.67207 26.28668 51.11844 1.000 22.59426 278 LEU A N 1
ATOM 2243 C CA . LEU A 1 279 ? 42.39961 25.61335 51.35444 1.000 24.86689 278 LEU A CA 1
ATOM 2244 C C . LEU A 1 279 ? 41.51514 25.65761 50.11521 1.000 23.02587 278 LEU A C 1
ATOM 2245 O O . LEU A 1 279 ? 40.88195 24.65596 49.75951 1.000 24.07594 278 LEU A O 1
ATOM 2250 N N . TRP A 1 280 ? 41.46360 26.80829 49.44094 1.000 22.50409 279 TRP A N 1
ATOM 2251 C CA . TRP A 1 280 ? 40.72000 26.90353 48.18789 1.000 22.00960 279 TRP A CA 1
ATOM 2252 C C . TRP A 1 280 ? 41.37105 26.06658 47.09228 1.000 25.00652 279 TRP A C 1
ATOM 2253 O O . TRP A 1 280 ? 40.68839 25.33376 46.36771 1.000 24.36168 279 TRP A O 1
ATOM 2264 N N . LYS A 1 281 ? 42.69418 26.18215 46.94998 1.000 23.20458 280 LYS A N 1
ATOM 2265 C CA . LYS A 1 281 ? 43.42249 25.49977 45.88185 1.000 25.77252 280 LYS A CA 1
ATOM 2266 C C . LYS A 1 281 ? 43.26628 23.98631 45.96316 1.000 23.89013 280 LYS A C 1
ATOM 2267 O O . LYS A 1 281 ? 43.29708 23.30095 44.93326 1.000 24.25197 280 LYS A O 1
ATOM 2273 N N . LYS A 1 282 ? 43.09272 23.45486 47.17608 1.000 22.68666 281 LYS A N 1
ATOM 2274 C CA . LYS A 1 282 ? 42.91776 22.01768 47.36673 1.000 24.70963 281 LYS A CA 1
ATOM 2275 C C . LYS A 1 282 ? 41.74385 21.48437 46.55300 1.000 26.38021 281 LYS A C 1
ATOM 2276 O O . LYS A 1 282 ? 41.79694 20.36505 46.02889 1.000 24.15795 281 LYS A O 1
ATOM 2282 N N . HIS A 1 283 ? 40.68249 22.27623 46.42319 1.000 22.65814 282 HIS A N 1
ATOM 2283 C CA . HIS A 1 283 ? 39.48558 21.85677 45.70652 1.000 23.57486 282 HIS A CA 1
ATOM 2284 C C . HIS A 1 283 ? 39.35631 22.47894 44.32557 1.000 24.02729 282 HIS A C 1
ATOM 2285 O O . HIS A 1 283 ? 38.81198 21.83813 43.42123 1.000 22.01292 282 HIS A O 1
ATOM 2292 N N . LEU A 1 284 ? 39.84369 23.70434 44.13567 1.000 20.73316 283 LEU A N 1
ATOM 2293 C CA . LEU A 1 284 ? 39.70687 24.38268 42.85324 1.000 19.89252 283 LEU A CA 1
ATOM 2294 C C . LEU A 1 284 ? 40.80679 24.03063 41.86262 1.000 22.41674 283 LEU A C 1
ATOM 2295 O O . LEU A 1 284 ? 40.64765 24.29197 40.66446 1.000 23.50029 283 LEU A O 1
ATOM 2300 N N . GLY A 1 285 ? 41.91317 23.45928 42.32138 1.000 20.76461 284 GLY A N 1
ATOM 2301 C CA . GLY A 1 285 ? 42.98572 23.06542 41.43393 1.000 21.65274 284 GLY A CA 1
ATOM 2302 C C . GLY A 1 285 ? 44.13784 24.05404 41.44477 1.000 26.55072 284 GLY A C 1
ATOM 2303 O O . GLY A 1 285 ? 44.07495 25.14107 42.02459 1.000 23.91207 284 GLY A O 1
ATOM 2304 N N . ASN A 1 286 ? 45.20662 23.65797 40.76043 1.000 20.02445 285 ASN A N 1
ATOM 2305 C CA . ASN A 1 286 ? 46.49620 24.32382 40.88583 1.000 23.85125 285 ASN A CA 1
ATOM 2306 C C . ASN A 1 286 ? 46.60800 25.61309 40.08100 1.000 27.49434 285 ASN A C 1
ATOM 2307 O O . ASN A 1 286 ? 47.62971 26.29872 40.19607 1.000 26.28724 285 ASN A O 1
ATOM 2312 N N . ARG A 1 287 ? 45.60391 25.97073 39.27774 1.000 22.34502 286 ARG A N 1
ATOM 2313 C CA . ARG A 1 287 ? 45.60463 27.29696 38.67103 1.000 25.34584 286 ARG A CA 1
ATOM 2314 C C . ARG A 1 287 ? 45.22018 28.38181 39.66547 1.000 22.66943 286 ARG A C 1
ATOM 2315 O O . ARG A 1 287 ? 45.41351 29.56854 39.37464 1.000 25.77840 286 ARG A O 1
ATOM 2323 N N . PHE A 1 288 ? 44.68511 28.00023 40.82223 1.000 23.61920 287 PHE A N 1
ATOM 2324 C CA . PHE A 1 288 ? 44.44321 28.93016 41.91656 1.000 22.39051 287 PHE A CA 1
ATOM 2325 C C . PHE A 1 288 ? 45.72374 29.06139 42.72870 1.000 31.25941 287 PHE A C 1
ATOM 2326 O O . PHE A 1 288 ? 46.28309 28.05377 43.17170 1.000 32.95081 287 PHE A O 1
ATOM 2334 N N . HIS A 1 289 ? 46.19985 30.28718 42.92572 1.000 30.11901 288 HIS A N 1
ATOM 2335 C CA . HIS A 1 289 ? 47.35078 30.46386 43.80042 1.000 41.13155 288 HIS A CA 1
ATOM 2336 C C . HIS A 1 289 ? 47.36868 31.87371 44.36829 1.000 38.44775 288 HIS A C 1
ATOM 2337 O O . HIS A 1 289 ? 46.65427 32.76914 43.90954 1.000 43.87464 288 HIS A O 1
ATOM 2344 N N . LEU A 1 290 ? 48.20727 32.05287 45.39058 1.000 54.20473 289 LEU A N 1
ATOM 2345 C CA . LEU A 1 290 ? 48.34153 33.34735 46.04583 1.000 49.81926 289 LEU A CA 1
ATOM 2346 C C . LEU A 1 290 ? 49.21482 34.29673 45.23460 1.000 57.60515 289 LEU A C 1
ATOM 2347 O O . LEU A 1 290 ? 48.89185 35.48272 45.10138 1.000 56.62882 289 LEU A O 1
ATOM 2352 N N . ALA A 1 291 ? 50.31913 33.79698 44.69095 1.000 53.67588 290 ALA A N 1
ATOM 2353 C CA . ALA A 1 291 ? 51.21816 34.61729 43.88935 1.000 65.23083 290 ALA A CA 1
ATOM 2354 C C . ALA A 1 291 ? 50.62990 34.87637 42.50573 1.000 61.60736 290 ALA A C 1
ATOM 2355 O O . ALA A 1 291 ? 50.87284 35.92158 41.90060 1.000 69.00391 290 ALA A O 1
#

GO terms:
  GO:0140701 3',3'-cyclic GMP-AMP synthase activity (F, EXP)

B-factor: mean 32.64, std 11.51, range [17.87, 98.8]

Sequence (290 aa):
MANLDTQFQEFYGELQITVTKKQALITSHNNLRTKIQKYFAKNHPEYVPSFYIQGSYKMGTTIRTRDDECDLDDGCYFIPKPEVKGITLQNWVMDAVNGTVGATPVHKNKCIRVNYAAGYHIDLPVYRKERCNDNTEHPELAVRDGEYELSDPREIVQWFNSKKKDNPVLIRLVSYLKSWCDTVRGFMPPGLAMTILASKYQKKHEGRDDIALRDTLKSIRTALQANFSCVVPGTPYDDLFESYDSNRQEKFMSELNGFIEDADRAVNEKNKLKASKLWKKHLGNRFHLA

Secondary structure (DSSP, 8-state):
----HHHHHHHHHHHSPPHHHHHHHHHHHHHHHHHHHHHHHHH-TTS-EEEEEEHHHHHT-----TTS-EEEEEEEEESS--SS-HHHHHHHHHHHHTT-TTEEEEE-SS-EEEEETTTEEEEE-EEE-S-TT-TTSPPEEP-SSSS-EE--HHHHHHHHHHHHTT-THHHHHHHHHHHHHHHH-TTPPPHHHHHHHHHHH----TT-HHHHHHHHHHHHHHHHHH----BPTTSTT-BTTTT--HHHHHHHHHHHHHHHHHHHHHHT-S-HHHHHHHHHHHH-TT----

Solvent-accessible surface area: 14077 Å² total; per-residue (Å²): 145,9,70,2,28,86,25,0,62,119,2,45,41,74,3,62,18,51,115,104,28,90,112,33,0,67,78,13,12,72,90,3,56,60,74,0,83,137,50,2,73,166,65,49,85,107,46,104,9,52,33,31,36,21,16,30,51,99,6,42,1,22,19,32,33,132,98,43,51,2,45,1,32,1,0,0,19,0,32,86,62,3,142,39,151,3,63,36,0,0,64,42,0,44,77,4,1,92,57,25,142,45,21,90,21,52,39,83,47,91,15,0,68,0,57,20,100,68,18,11,26,0,16,1,11,0,6,26,20,81,118,100,156,32,113,119,25,79,12,28,18,0,6,83,103,45,130,21,70,119,28,5,10,109,63,21,7,90,48,0,70,77,79,51,154,134,14,98,24,0,42,48,0,0,1,0,0,19,7,3,13,22,40,48,87,74,53,13,4,70,25,54,0,2,1,0,0,0,10,88,59,31,107,145,82,169,48,43,5,2,20,1,0,42,39,0,0,73,19,4,54,92,22,3,119,94,97,35,20,0,61,4,18,45,27,99,207,57,30,41,7,127,93,24,92,95,81,75,64,110,92,1,26,56,34,0,68,26,0,4,124,17,0,39,149,1,17,105,25,171,63,87,94,109,0,3,122,29,2,68,134,9,0,11,124,55,0,82,58,132

Nearest PDB structures (foldseek):
  7ljo-assembly1_A  TM=1.003E+00  e=1.473E-57  Bacteroides fragilis
  7ljl-assembly2_B  TM=8.347E-01  e=3.807E-13  Enterobacter cloacae
  7ljn-assembly4_D  TM=8.183E-01  e=1.491E-13  Bradyrhizobium diazoefficiens
  7ljn-assembly1_A  TM=8.217E-01  e=2.449E-13  Bradyrhizobium diazoefficiens
  7ljn-assembly3_C  TM=8.142E-01  e=3.410E-13  Bradyrhizobium diazoefficiens